Protein AF-0000000071013042 (afdb_homodimer)

Secondary structure (DSSP, 8-state):
-HHHHHHHHS-HHHHHHHHHHHHHT--HHHHHHHHHHHHHHHHHHHHT-TT-HHHHHHHHHHHHHHHHHHHHHHSS--HHHHHHHHHHHHHHHHHHHHHHHTT--/-HHHHHHHHS-HHHHHHHHHHHHHT--HHHHHHHHHHHHHHHHHHHHT-TT-HHHHHHHHHHHHHHHHHHHHHHSS--HHHHHHHHHHHHHHHHHHHHHHHTT--

Sequence (210 aa):
MPERQTEEQTTLHNRVKLWLAHTLKLDHAALHAHLGMAIWLACVIVAGDAGALWPLLIVIAAECINEILDRLRNGSWMIADTLQDIAGTLIWPCVLFGMARGGLLMPERQTEEQTTLHNRVKLWLAHTLKLDHAALHAHLGMAIWLACVIVAGDAGALWPLLIVIAAECINEILDRLRNGSWMIADTLQDIAGTLIWPCVLFGMARGGLL

Radius of gyration: 19.23 Å; Cα contacts (8 Å, |Δi|>4): 197; chains: 2; bounding box: 45×56×43 Å

pLDDT: mean 93.47, std 10.24, range [55.91, 98.94]

Structure (mmCIF, N/CA/C/O backbone):
data_AF-0000000071013042-model_v1
#
loop_
_entity.id
_entity.type
_entity.pdbx_description
1 polymer 'Diacylglycerol kinase'
#
loop_
_atom_site.group_PDB
_atom_site.id
_atom_site.type_symbol
_atom_site.label_atom_id
_atom_site.label_alt_id
_atom_site.label_comp_id
_atom_site.label_asym_id
_atom_site.label_entity_id
_atom_site.label_seq_id
_atom_site.pdbx_PDB_ins_code
_atom_site.Cartn_x
_atom_site.Cartn_y
_atom_site.Cartn_z
_atom_site.occupancy
_atom_site.B_iso_or_equiv
_atom_site.auth_seq_id
_atom_site.auth_comp_id
_atom_site.auth_asym_id
_atom_site.auth_atom_id
_atom_site.pdbx_PDB_model_num
ATOM 1 N N . MET A 1 1 ? 19.797 33.688 -0.943 1 56.09 1 MET A N 1
ATOM 2 C CA . MET A 1 1 ? 21 32.938 -0.636 1 56.09 1 MET A CA 1
ATOM 3 C C . MET A 1 1 ? 20.688 31.781 0.326 1 56.09 1 MET A C 1
ATOM 5 O O . MET A 1 1 ? 21.219 30.688 0.184 1 56.09 1 MET A O 1
ATOM 9 N N . PRO A 1 2 ? 19.906 31.938 1.394 1 65.25 2 PRO A N 1
ATOM 10 C CA . PRO A 1 2 ? 19.547 30.875 2.354 1 65.25 2 PRO A CA 1
ATOM 11 C C . PRO A 1 2 ? 18.812 29.719 1.708 1 65.25 2 PRO A C 1
ATOM 13 O O . PRO A 1 2 ? 18.969 28.562 2.121 1 65.25 2 PRO A O 1
ATOM 16 N N . GLU A 1 3 ? 17.906 30.031 0.747 1 60.31 3 GLU A N 1
ATOM 17 C CA . GLU A 1 3 ? 17.156 28.953 0.11 1 60.31 3 GLU A CA 1
ATOM 18 C C . GLU A 1 3 ? 18.078 28 -0.634 1 60.31 3 GLU A C 1
ATOM 20 O O . GLU A 1 3 ? 17.859 26.781 -0.63 1 60.31 3 GLU A O 1
ATOM 25 N N . ARG A 1 4 ? 19.016 28.641 -1.384 1 60.31 4 ARG A N 1
ATOM 26 C CA . ARG A 1 4 ? 19.984 27.844 -2.123 1 60.31 4 ARG A CA 1
ATOM 27 C C . ARG A 1 4 ? 20.812 27 -1.178 1 60.31 4 ARG A C 1
ATOM 29 O O . ARG A 1 4 ? 21.188 25.859 -1.516 1 60.31 4 ARG A O 1
ATOM 36 N N . GLN A 1 5 ? 21.062 27.531 0.006 1 59.34 5 GLN A N 1
ATOM 37 C CA . GLN A 1 5 ? 21.859 26.812 0.991 1 59.34 5 GLN A CA 1
ATOM 38 C C . GLN A 1 5 ? 21.109 25.609 1.536 1 59.34 5 GLN A C 1
ATOM 40 O O . GLN A 1 5 ? 21.703 24.531 1.724 1 59.34 5 GLN A O 1
ATOM 45 N N . THR A 1 6 ? 19.797 25.703 1.92 1 62.59 6 THR A N 1
ATOM 46 C CA . THR A 1 6 ? 18.984 24.609 2.41 1 62.59 6 THR A CA 1
ATOM 47 C C . THR A 1 6 ? 18.797 23.547 1.33 1 62.59 6 THR A C 1
ATOM 49 O O . THR A 1 6 ? 18.859 22.344 1.615 1 62.59 6 THR A O 1
ATOM 52 N N . GLU A 1 7 ? 18.531 24.031 0.115 1 60.72 7 GLU A N 1
ATOM 53 C CA . GLU A 1 7 ? 18.484 23.078 -0.997 1 60.72 7 GLU A CA 1
ATOM 54 C C . GLU A 1 7 ? 19.812 22.359 -1.178 1 60.72 7 GLU A C 1
ATOM 56 O O . GLU A 1 7 ? 19.844 21.172 -1.461 1 60.72 7 GLU A O 1
ATOM 61 N N . GLU A 1 8 ? 20.828 23.156 -1.014 1 61.25 8 GLU A N 1
ATOM 62 C CA . GLU A 1 8 ? 22.156 22.594 -1.187 1 61.25 8 GLU A CA 1
ATOM 63 C C . GLU A 1 8 ? 22.484 21.594 -0.08 1 61.25 8 GLU A C 1
ATOM 65 O O . GLU A 1 8 ? 23.172 20.594 -0.316 1 61.25 8 GLU A O 1
ATOM 70 N N . GLN A 1 9 ? 21.891 21.844 1.256 1 71.31 9 GLN A N 1
ATOM 71 C CA . GLN A 1 9 ? 22.25 20.969 2.375 1 71.31 9 GLN A CA 1
ATOM 72 C C . GLN A 1 9 ? 21.391 19.703 2.377 1 71.31 9 GLN A C 1
ATOM 74 O O . GLN A 1 9 ? 21.703 18.734 3.066 1 71.31 9 GLN A O 1
ATOM 79 N N . THR A 1 10 ? 20.359 19.703 1.56 1 85.94 10 THR A N 1
ATOM 80 C CA . THR A 1 10 ? 19.547 18.5 1.48 1 85.94 10 THR A CA 1
ATOM 81 C C . THR A 1 10 ? 20.219 17.438 0.612 1 85.94 10 THR A C 1
ATOM 83 O O . THR A 1 10 ? 20.656 17.734 -0.503 1 85.94 10 THR A O 1
ATOM 86 N N . THR A 1 11 ? 20.438 16.281 1.157 1 91.56 11 THR A N 1
ATOM 87 C CA . THR A 1 11 ? 21.016 15.156 0.425 1 91.56 11 THR A CA 1
ATOM 88 C C . THR A 1 11 ? 20.125 14.773 -0.757 1 91.56 11 THR A C 1
ATOM 90 O O . THR A 1 11 ? 18.938 15.117 -0.792 1 91.56 11 THR A O 1
ATOM 93 N N . LEU A 1 12 ? 20.719 14.258 -1.721 1 93.81 12 LEU A N 1
ATOM 94 C CA . LEU A 1 12 ? 19.969 13.758 -2.865 1 93.81 12 LEU A CA 1
ATOM 95 C C . LEU A 1 12 ? 18.812 12.859 -2.408 1 93.81 12 LEU A C 1
ATOM 97 O O . LEU A 1 12 ? 17.688 12.984 -2.896 1 93.81 12 LEU A O 1
ATOM 101 N N . HIS A 1 13 ? 19.109 11.914 -1.522 1 93.5 13 HIS A N 1
ATOM 102 C CA . HIS A 1 13 ? 18.094 11.031 -0.972 1 93.5 13 HIS A CA 1
ATOM 103 C C . HIS A 1 13 ? 16.906 11.82 -0.442 1 93.5 13 HIS A C 1
ATOM 105 O O . HIS A 1 13 ? 15.758 11.492 -0.741 1 93.5 13 HIS A O 1
ATOM 111 N N . ASN A 1 14 ? 17.141 12.797 0.273 1 93.88 14 ASN A N 1
ATOM 112 C CA . ASN A 1 14 ? 16.062 13.617 0.836 1 93.88 14 ASN A CA 1
ATOM 113 C C . ASN A 1 14 ? 15.32 14.383 -0.25 1 93.88 14 ASN A C 1
ATOM 115 O O . ASN A 1 14 ? 14.094 14.531 -0.183 1 93.88 14 ASN A O 1
ATOM 119 N N . ARG A 1 15 ? 16.062 14.883 -1.191 1 95.25 15 ARG A N 1
ATOM 120 C CA . ARG A 1 15 ? 15.438 15.617 -2.287 1 95.25 15 ARG A CA 1
ATOM 121 C C . ARG A 1 15 ? 14.492 14.711 -3.074 1 95.25 15 ARG A C 1
ATOM 123 O O . ARG A 1 15 ? 13.406 15.141 -3.479 1 95.25 15 ARG A O 1
ATOM 130 N N . VAL A 1 16 ? 14.969 13.508 -3.279 1 95.31 16 VAL A N 1
ATOM 131 C CA . VAL A 1 16 ? 14.141 12.562 -4.02 1 95.31 16 VAL A CA 1
ATOM 132 C C . VAL A 1 16 ? 12.898 12.203 -3.199 1 95.31 16 VAL A C 1
ATOM 134 O O . VAL A 1 16 ? 11.789 12.188 -3.727 1 95.31 16 VAL A O 1
ATOM 137 N N . LYS A 1 17 ? 13.117 11.93 -1.972 1 95.62 17 LYS A N 1
ATOM 138 C CA . LYS A 1 17 ? 11.992 11.633 -1.097 1 95.62 17 LYS A CA 1
ATOM 139 C C . LYS A 1 17 ? 10.961 12.766 -1.123 1 95.62 17 LYS A C 1
ATOM 141 O O . LYS A 1 17 ? 9.766 12.516 -1.247 1 95.62 17 LYS A O 1
ATOM 146 N N . LEU A 1 18 ? 11.422 13.977 -1.005 1 95.31 18 LEU A N 1
ATOM 147 C CA . LEU A 1 18 ? 10.547 15.141 -0.992 1 95.31 18 LEU A CA 1
ATOM 148 C C . LEU A 1 18 ? 9.867 15.32 -2.348 1 95.31 18 LEU A C 1
ATOM 150 O O . LEU A 1 18 ? 8.688 15.656 -2.414 1 95.31 18 LEU A O 1
ATOM 154 N N . TRP A 1 19 ? 10.633 15.148 -3.332 1 96.94 19 TRP A N 1
ATOM 155 C CA . TRP A 1 19 ? 10.086 15.281 -4.68 1 96.94 19 TRP A CA 1
ATOM 156 C C . TRP A 1 19 ? 8.984 14.25 -4.922 1 96.94 19 TRP A C 1
ATOM 158 O O . TRP A 1 19 ? 7.922 14.586 -5.449 1 96.94 19 TRP A O 1
ATOM 168 N N . LEU A 1 20 ? 9.18 12.961 -4.531 1 96.44 20 LEU A N 1
ATOM 169 C CA . LEU A 1 20 ? 8.188 11.898 -4.672 1 96.44 20 LEU A CA 1
ATOM 170 C C . LEU A 1 20 ? 6.934 12.219 -3.871 1 96.44 20 LEU A C 1
ATOM 172 O O . LEU A 1 20 ? 5.816 12.133 -4.391 1 96.44 20 LEU A O 1
ATOM 176 N N . ALA A 1 21 ? 7.137 12.578 -2.66 1 96.62 21 ALA A N 1
ATOM 177 C CA . ALA A 1 21 ? 6.023 12.906 -1.777 1 96.62 21 ALA A CA 1
ATOM 178 C C . ALA A 1 21 ? 5.188 14.047 -2.354 1 96.62 21 ALA A C 1
ATOM 180 O O . ALA A 1 21 ? 3.955 14.008 -2.307 1 96.62 21 ALA A O 1
ATOM 181 N N . HIS A 1 22 ? 5.848 15.016 -2.875 1 96.38 22 HIS A N 1
ATOM 182 C CA . HIS A 1 22 ? 5.18 16.203 -3.41 1 96.38 22 HIS A CA 1
ATOM 183 C C . HIS A 1 22 ? 4.5 15.891 -4.742 1 96.38 22 HIS A C 1
ATOM 185 O O . HIS A 1 22 ? 3.359 16.297 -4.969 1 96.38 22 HIS A O 1
ATOM 191 N N . THR A 1 23 ? 5.199 15.227 -5.625 1 95.81 23 THR A N 1
ATOM 192 C CA . THR A 1 23 ? 4.695 14.938 -6.961 1 95.81 23 THR A CA 1
ATOM 193 C C . THR A 1 23 ? 3.504 13.984 -6.895 1 95.81 23 THR A C 1
ATOM 195 O O . THR A 1 23 ? 2.52 14.164 -7.613 1 95.81 23 THR A O 1
ATOM 198 N N . LEU A 1 24 ? 3.562 13 -5.996 1 96.19 24 LEU A N 1
ATOM 199 C CA . LEU A 1 24 ? 2.52 11.984 -5.906 1 96.19 24 LEU A CA 1
ATOM 200 C C . LEU A 1 24 ? 1.469 12.383 -4.871 1 96.19 24 LEU A C 1
ATOM 202 O O . LEU A 1 24 ? 0.416 11.742 -4.777 1 96.19 24 LEU A O 1
ATOM 206 N N . LYS A 1 25 ? 1.811 13.398 -4.102 1 96.5 25 LYS A N 1
ATOM 207 C CA . LYS A 1 25 ? 0.943 13.844 -3.016 1 96.5 25 LYS A CA 1
ATOM 208 C C . LYS A 1 25 ? 0.644 12.703 -2.043 1 96.5 25 LYS A C 1
ATOM 210 O O . LYS A 1 25 ? -0.509 12.492 -1.664 1 96.5 25 LYS A O 1
ATOM 215 N N . LEU A 1 26 ? 1.659 11.977 -1.702 1 97.62 26 LEU A N 1
ATOM 216 C CA . LEU A 1 26 ? 1.595 10.852 -0.775 1 97.62 26 LEU A CA 1
ATOM 217 C C . LEU A 1 26 ? 2.5 11.086 0.428 1 97.62 26 LEU A C 1
ATOM 219 O O . LEU A 1 26 ? 3.586 11.656 0.292 1 97.62 26 LEU A O 1
ATOM 223 N N . ASP A 1 27 ? 2.031 10.586 1.543 1 96.81 27 ASP A N 1
ATOM 224 C CA . ASP A 1 27 ? 2.916 10.664 2.703 1 96.81 27 ASP A CA 1
ATOM 225 C C . ASP A 1 27 ? 3.965 9.555 2.664 1 96.81 27 ASP A C 1
ATOM 227 O O . ASP A 1 27 ? 3.928 8.688 1.786 1 96.81 27 ASP A O 1
ATOM 231 N N . HIS A 1 28 ? 4.797 9.562 3.557 1 96.31 28 HIS A N 1
ATOM 232 C CA . HIS A 1 28 ? 5.918 8.633 3.578 1 96.31 28 HIS A CA 1
ATOM 233 C C . HIS A 1 28 ? 5.438 7.188 3.713 1 96.31 28 HIS A C 1
ATOM 235 O O . HIS A 1 28 ? 5.957 6.293 3.045 1 96.31 28 HIS A O 1
ATOM 241 N N . ALA A 1 29 ? 4.453 6.938 4.504 1 97.88 29 ALA A N 1
ATOM 242 C CA . ALA A 1 29 ? 3.963 5.578 4.719 1 97.88 29 ALA A CA 1
ATOM 243 C C . ALA A 1 29 ? 3.393 4.992 3.432 1 97.88 29 ALA A C 1
ATOM 245 O O . ALA A 1 29 ? 3.654 3.832 3.102 1 97.88 29 ALA A O 1
ATOM 246 N N . ALA A 1 30 ? 2.625 5.746 2.75 1 98.5 30 ALA A N 1
ATOM 247 C CA . ALA A 1 30 ? 2.076 5.305 1.469 1 98.5 30 ALA A CA 1
ATOM 248 C C . ALA A 1 30 ? 3.189 5.051 0.455 1 98.5 30 ALA A C 1
ATOM 250 O O . ALA A 1 30 ? 3.137 4.078 -0.3 1 98.5 30 ALA A O 1
ATOM 251 N N . LEU A 1 31 ? 4.148 5.914 0.435 1 98.56 31 LEU A N 1
ATOM 252 C CA . LEU A 1 31 ? 5.27 5.742 -0.484 1 98.56 31 LEU A CA 1
ATOM 253 C C . LEU A 1 31 ? 6.023 4.453 -0.188 1 98.56 31 LEU A C 1
ATOM 255 O O . LEU A 1 31 ? 6.375 3.707 -1.106 1 98.56 31 LEU A O 1
ATOM 259 N N . HIS A 1 32 ? 6.309 4.188 1.023 1 98.75 32 HIS A N 1
ATOM 260 C CA . HIS A 1 32 ? 6.996 2.957 1.391 1 98.75 32 HIS A CA 1
ATOM 261 C C . HIS A 1 32 ? 6.184 1.73 0.983 1 98.75 32 HIS A C 1
ATOM 263 O O . HIS A 1 32 ? 6.742 0.753 0.476 1 98.75 32 HIS A O 1
ATOM 269 N N . ALA A 1 33 ? 4.867 1.744 1.198 1 98.88 33 ALA A N 1
ATOM 270 C CA . ALA A 1 33 ? 4.016 0.628 0.793 1 98.88 33 ALA A CA 1
ATOM 271 C C . ALA A 1 33 ? 4.102 0.39 -0.712 1 98.88 33 ALA A C 1
ATOM 273 O O . ALA A 1 33 ? 4.297 -0.743 -1.158 1 98.88 33 ALA A O 1
ATOM 274 N N . HIS A 1 34 ? 4.016 1.448 -1.463 1 98.81 34 HIS A N 1
ATOM 275 C CA . HIS A 1 34 ? 4.02 1.322 -2.916 1 98.81 34 HIS A CA 1
ATOM 276 C C . HIS A 1 34 ? 5.41 0.966 -3.432 1 98.81 34 HIS A C 1
ATOM 278 O O . HIS A 1 34 ? 5.551 0.134 -4.332 1 98.81 34 HIS A O 1
ATOM 284 N N . LEU A 1 35 ? 6.395 1.605 -2.881 1 98.69 35 LEU A N 1
ATOM 285 C CA . LEU A 1 35 ? 7.746 1.331 -3.35 1 98.69 35 LEU A CA 1
ATOM 286 C C . LEU A 1 35 ? 8.148 -0.107 -3.037 1 98.69 35 LEU A C 1
ATOM 288 O O . LEU A 1 35 ? 8.797 -0.764 -3.854 1 98.69 35 LEU A O 1
ATOM 292 N N . GLY A 1 36 ? 7.777 -0.59 -1.901 1 98.88 36 GLY A N 1
ATOM 293 C CA . GLY A 1 36 ? 8.031 -1.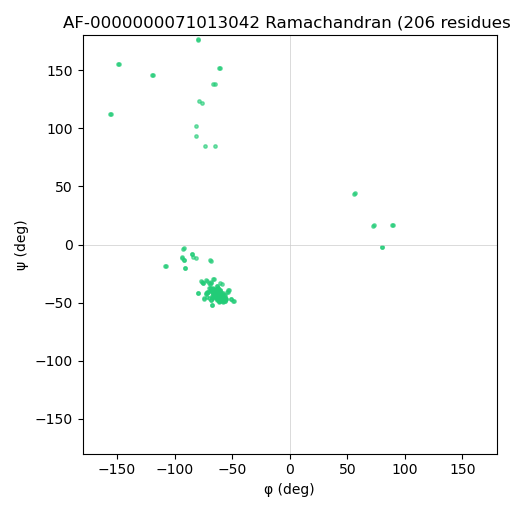988 -1.595 1 98.88 36 GLY A CA 1
ATOM 294 C C . GLY A 1 36 ? 7.41 -2.943 -2.596 1 98.88 36 GLY A C 1
ATOM 295 O O . GLY A 1 36 ? 8.07 -3.861 -3.08 1 98.88 36 GLY A O 1
ATOM 296 N N . MET A 1 37 ? 6.238 -2.688 -2.912 1 98.94 37 MET A N 1
ATOM 297 C CA . MET A 1 37 ? 5.52 -3.527 -3.865 1 98.94 37 MET A CA 1
ATOM 298 C C . MET A 1 37 ? 6.121 -3.402 -5.262 1 98.94 37 MET A C 1
ATOM 300 O O . MET A 1 37 ? 6.305 -4.406 -5.953 1 98.94 37 MET A O 1
ATOM 304 N N . ALA A 1 38 ? 6.395 -2.184 -5.645 1 98.88 38 ALA A N 1
ATOM 305 C CA . ALA A 1 38 ? 6.93 -1.952 -6.984 1 98.88 38 ALA A CA 1
ATOM 306 C C . ALA A 1 38 ? 8.273 -2.658 -7.168 1 98.88 38 ALA A C 1
ATOM 308 O O . ALA A 1 38 ? 8.5 -3.32 -8.18 1 98.88 38 ALA A O 1
ATOM 309 N N . ILE A 1 39 ? 9.117 -2.48 -6.215 1 98.94 39 ILE A N 1
ATOM 310 C CA . ILE A 1 39 ? 10.438 -3.102 -6.297 1 98.94 39 ILE A CA 1
ATOM 311 C C . ILE A 1 39 ? 10.289 -4.621 -6.305 1 98.94 39 ILE A C 1
ATOM 313 O O . ILE A 1 39 ? 10.906 -5.305 -7.125 1 98.94 39 ILE A O 1
ATOM 317 N N . TRP A 1 40 ? 9.492 -5.152 -5.422 1 98.94 40 TRP A N 1
ATOM 318 C CA . TRP A 1 40 ? 9.328 -6.602 -5.34 1 98.94 40 TRP A CA 1
ATOM 319 C C . TRP A 1 40 ? 8.773 -7.16 -6.645 1 98.94 40 TRP A C 1
ATOM 321 O O . TRP A 1 40 ? 9.297 -8.133 -7.188 1 98.94 40 TRP A O 1
ATOM 331 N N . LEU A 1 41 ? 7.754 -6.551 -7.164 1 98.75 41 LEU A N 1
ATOM 332 C CA . LEU A 1 41 ? 7.117 -7.051 -8.375 1 98.75 41 LEU A CA 1
ATOM 333 C C . LEU A 1 41 ? 8.07 -6.977 -9.562 1 98.75 41 LEU A C 1
ATOM 335 O O . LEU A 1 41 ? 8.117 -7.895 -10.383 1 98.75 41 LEU A O 1
ATOM 339 N N . ALA A 1 42 ? 8.805 -5.875 -9.68 1 98.69 42 ALA A N 1
ATOM 340 C CA . ALA A 1 42 ? 9.781 -5.77 -10.758 1 98.69 42 ALA A CA 1
ATOM 341 C C . ALA A 1 42 ? 10.781 -6.922 -10.703 1 98.69 42 ALA A C 1
ATOM 343 O O . ALA A 1 42 ? 11.102 -7.523 -11.727 1 98.69 42 ALA A O 1
ATOM 344 N N . CYS A 1 43 ? 11.234 -7.227 -9.5 1 98.75 43 CYS A N 1
ATOM 345 C CA . CYS A 1 43 ? 12.203 -8.305 -9.32 1 98.75 43 CYS A CA 1
ATOM 346 C C . CYS A 1 43 ? 11.57 -9.664 -9.586 1 98.75 43 CYS A C 1
ATOM 348 O O . CYS A 1 43 ? 12.203 -10.555 -10.141 1 98.75 43 CYS A O 1
ATOM 350 N N . VAL A 1 44 ? 10.305 -9.836 -9.18 1 98.38 44 VAL A N 1
ATOM 351 C CA . VAL A 1 44 ? 9.586 -11.078 -9.414 1 98.38 44 VAL A CA 1
ATOM 352 C C . VAL A 1 44 ? 9.43 -11.32 -10.914 1 98.38 44 VAL A C 1
ATOM 354 O O . VAL A 1 44 ? 9.562 -12.453 -11.383 1 98.38 44 VAL A O 1
ATOM 357 N N . ILE A 1 45 ? 9.164 -10.281 -11.617 1 97.94 45 ILE A N 1
ATOM 358 C CA . ILE A 1 45 ? 9.023 -10.391 -13.062 1 97.94 45 ILE A CA 1
ATOM 359 C C . ILE A 1 45 ? 10.344 -10.844 -13.68 1 97.94 45 ILE A C 1
ATOM 361 O O . ILE A 1 45 ? 10.367 -11.727 -14.539 1 97.94 45 ILE A O 1
ATOM 365 N N . VAL A 1 46 ? 11.461 -10.297 -13.211 1 98.19 46 VAL A N 1
ATOM 366 C CA . VAL A 1 46 ? 12.789 -10.68 -13.68 1 98.19 46 VAL A CA 1
ATOM 367 C C . VAL A 1 46 ? 13.078 -12.133 -13.289 1 98.19 46 VAL A C 1
ATOM 369 O O . VAL A 1 46 ? 13.609 -12.906 -14.094 1 98.19 46 VAL A O 1
ATOM 372 N N . ALA A 1 47 ? 12.672 -12.484 -12.07 1 97.69 47 ALA A N 1
ATOM 373 C CA . ALA A 1 47 ? 12.93 -13.828 -11.555 1 97.69 47 ALA A CA 1
ATOM 374 C C . ALA A 1 47 ? 12.047 -14.867 -12.234 1 97.69 47 ALA A C 1
ATOM 376 O O . ALA A 1 47 ? 12.422 -16.031 -12.344 1 97.69 47 ALA A O 1
ATOM 377 N N . GLY A 1 48 ? 10.883 -14.531 -12.648 1 96.88 48 GLY A N 1
ATOM 378 C CA . GLY A 1 48 ? 9.906 -15.445 -13.211 1 96.88 48 GLY A CA 1
ATOM 379 C C . GLY A 1 48 ? 9.273 -16.359 -12.18 1 96.88 48 GLY A C 1
ATOM 380 O O . GLY A 1 48 ? 8.734 -17.406 -12.523 1 96.88 48 GLY A O 1
ATOM 381 N N . ASP A 1 49 ? 9.477 -15.914 -10.922 1 97 49 ASP A N 1
ATOM 382 C CA . ASP A 1 49 ? 9.039 -16.75 -9.805 1 97 49 ASP A CA 1
ATOM 383 C C . ASP A 1 49 ? 8.773 -15.898 -8.555 1 97 49 ASP A C 1
ATOM 385 O O . ASP A 1 49 ? 9.703 -15.367 -7.953 1 97 49 ASP A O 1
ATOM 389 N N . ALA A 1 50 ? 7.531 -15.812 -8.172 1 97.44 50 ALA A N 1
ATOM 390 C CA . ALA A 1 50 ? 7.16 -15.031 -6.996 1 97.44 50 ALA A CA 1
ATOM 391 C C . ALA A 1 50 ? 7.672 -15.688 -5.719 1 97.44 50 ALA A C 1
ATOM 393 O O . ALA A 1 50 ? 7.707 -15.062 -4.66 1 97.44 50 ALA A O 1
ATOM 394 N N . GLY A 1 51 ? 8.094 -16.953 -5.891 1 97.44 51 GLY A N 1
ATOM 395 C CA . GLY A 1 51 ? 8.625 -17.672 -4.742 1 97.44 51 GLY A CA 1
ATOM 396 C C . GLY A 1 51 ? 10.133 -17.547 -4.609 1 97.44 51 GLY A C 1
ATOM 397 O O . GLY A 1 51 ? 10.719 -18.078 -3.664 1 97.44 51 GLY A O 1
ATOM 398 N N . ALA A 1 52 ? 10.68 -16.906 -5.562 1 98.38 52 ALA A N 1
ATOM 399 C CA . ALA A 1 52 ? 12.117 -16.672 -5.453 1 98.38 52 ALA A CA 1
ATOM 400 C C . ALA A 1 52 ? 12.438 -15.758 -4.273 1 98.38 52 ALA A C 1
ATOM 402 O O . ALA A 1 52 ? 11.758 -14.758 -4.051 1 98.38 52 ALA A O 1
ATOM 403 N N .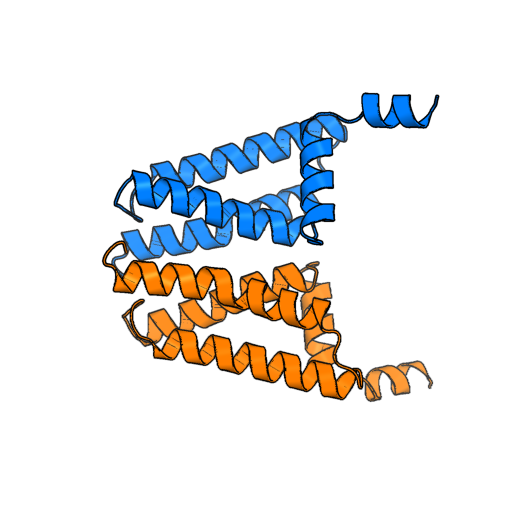 LEU A 1 53 ? 13.445 -16.047 -3.545 1 98.69 53 LEU A N 1
ATOM 404 C CA . LEU A 1 53 ? 13.789 -15.336 -2.318 1 98.69 53 LEU A CA 1
ATOM 405 C C . LEU A 1 53 ? 14.453 -14 -2.635 1 98.69 53 LEU A C 1
ATOM 407 O O . LEU A 1 53 ? 14.266 -13.023 -1.909 1 98.69 53 LEU A O 1
ATOM 411 N N . TRP A 1 54 ? 15.172 -13.961 -3.732 1 98.81 54 TRP A N 1
ATOM 412 C CA . TRP A 1 54 ? 16.062 -12.82 -3.922 1 98.81 54 TRP A CA 1
ATOM 413 C C . TRP A 1 54 ? 15.258 -11.547 -4.172 1 98.81 54 TRP A C 1
ATOM 415 O O . TRP A 1 54 ? 15.688 -10.453 -3.799 1 98.81 54 TRP A O 1
ATOM 425 N N . PRO A 1 55 ? 14.086 -11.531 -4.844 1 98.88 55 PRO A N 1
ATOM 426 C CA . PRO A 1 55 ? 13.281 -10.312 -4.926 1 98.88 55 PRO A CA 1
ATOM 427 C C . PRO A 1 55 ? 12.977 -9.711 -3.557 1 98.88 55 PRO A C 1
ATOM 429 O O . PRO A 1 55 ? 13.047 -8.492 -3.379 1 98.88 55 PRO A O 1
ATOM 432 N N . LEU A 1 56 ? 12.672 -10.562 -2.619 1 98.94 56 LEU A N 1
ATOM 433 C CA . LEU A 1 56 ? 12.406 -10.094 -1.265 1 98.94 56 LEU A CA 1
ATOM 434 C C . LEU A 1 56 ? 13.664 -9.508 -0.629 1 98.94 56 LEU A C 1
ATOM 436 O O . LEU A 1 56 ? 13.594 -8.5 0.077 1 98.94 56 LEU A O 1
ATOM 440 N N . LEU A 1 57 ? 14.789 -10.102 -0.849 1 98.94 57 LEU A N 1
ATOM 441 C CA . LEU A 1 57 ? 16.062 -9.617 -0.312 1 98.94 57 LEU A CA 1
ATOM 442 C C . LEU A 1 57 ? 16.391 -8.234 -0.871 1 98.94 57 LEU A C 1
ATOM 444 O O . LEU A 1 57 ? 16.938 -7.391 -0.164 1 98.94 57 LEU A O 1
ATOM 448 N N . ILE A 1 58 ? 16.031 -8.039 -2.119 1 98.94 58 ILE A N 1
ATOM 449 C CA . ILE A 1 58 ? 16.281 -6.734 -2.732 1 98.94 58 ILE A CA 1
ATOM 450 C C . ILE A 1 58 ? 15.414 -5.676 -2.051 1 98.94 58 ILE A C 1
ATOM 452 O O . ILE A 1 58 ? 15.883 -4.57 -1.764 1 98.94 58 ILE A O 1
ATOM 456 N N . VAL A 1 59 ? 14.156 -5.938 -1.733 1 98.94 59 VAL A N 1
ATOM 457 C CA . VAL A 1 59 ? 13.289 -4.992 -1.041 1 98.94 59 VAL A CA 1
ATOM 458 C C . VAL A 1 59 ? 13.828 -4.723 0.361 1 98.94 59 VAL A C 1
ATOM 460 O O . VAL A 1 59 ? 13.836 -3.58 0.824 1 98.94 59 VAL A O 1
ATOM 463 N N . ILE A 1 60 ? 14.289 -5.762 1.066 1 98.94 60 ILE A N 1
ATOM 464 C CA . ILE A 1 60 ? 14.852 -5.621 2.404 1 98.94 60 ILE A CA 1
ATOM 465 C C . ILE A 1 60 ? 16.094 -4.727 2.354 1 98.94 60 ILE A C 1
ATOM 467 O O . ILE A 1 60 ? 16.234 -3.803 3.156 1 98.94 60 ILE A O 1
ATOM 471 N N . ALA A 1 61 ? 16.938 -4.969 1.428 1 98.94 61 ALA A N 1
ATOM 472 C CA . ALA A 1 61 ? 18.141 -4.168 1.282 1 98.94 61 ALA A CA 1
ATOM 473 C C . ALA A 1 61 ? 17.812 -2.709 0.988 1 98.94 61 ALA A C 1
ATOM 475 O O . ALA A 1 61 ? 18.375 -1.798 1.586 1 98.94 61 ALA A O 1
ATOM 476 N N . ALA A 1 62 ? 16.875 -2.498 0.012 1 98.81 62 ALA A N 1
ATOM 477 C CA . ALA A 1 62 ? 16.469 -1.142 -0.332 1 98.81 62 ALA A CA 1
ATOM 478 C C . ALA A 1 62 ? 15.922 -0.408 0.892 1 98.81 62 ALA A C 1
ATOM 480 O O . ALA A 1 62 ? 16.25 0.758 1.121 1 98.81 62 ALA A O 1
ATOM 481 N N . GLU A 1 63 ? 15.07 -1.059 1.677 1 98.69 63 GLU A N 1
ATOM 482 C CA . GLU A 1 63 ? 14.5 -0.451 2.875 1 98.69 63 GLU A CA 1
ATOM 483 C C . GLU A 1 63 ? 15.578 -0.172 3.92 1 98.69 63 GLU A C 1
ATOM 485 O O . GLU A 1 63 ? 15.539 0.856 4.598 1 98.69 63 GLU A O 1
ATOM 490 N N . CYS A 1 64 ? 16.531 -1.088 4.125 1 98.25 64 CYS A N 1
ATOM 491 C CA . CYS A 1 64 ? 17.625 -0.875 5.055 1 98.25 64 CYS A CA 1
ATOM 492 C C . CYS A 1 64 ? 18.469 0.327 4.641 1 98.25 64 CYS A C 1
ATOM 494 O O . CYS A 1 64 ? 18.812 1.167 5.473 1 98.25 64 CYS A O 1
ATOM 496 N N . ILE A 1 65 ? 18.812 0.393 3.371 1 98.06 65 ILE A N 1
ATOM 497 C CA . ILE A 1 65 ? 19.578 1.518 2.85 1 98.06 65 ILE A CA 1
ATOM 498 C C . ILE A 1 65 ? 18.828 2.818 3.092 1 98.06 65 ILE A C 1
ATOM 500 O O . ILE A 1 65 ? 19.391 3.805 3.561 1 98.06 65 ILE A O 1
ATOM 504 N N . ASN A 1 66 ? 17.5 2.824 2.787 1 97.5 66 ASN A N 1
ATOM 505 C CA . ASN A 1 66 ? 16.672 4 3.027 1 97.5 66 ASN A CA 1
ATOM 506 C C . ASN A 1 66 ? 16.734 4.434 4.488 1 97.5 66 ASN A C 1
ATOM 508 O O . ASN A 1 66 ? 16.875 5.621 4.781 1 97.5 66 ASN A O 1
ATOM 512 N N . GLU A 1 67 ? 16.594 3.49 5.398 1 97.5 67 GLU A N 1
ATOM 513 C CA . GLU A 1 67 ? 16.609 3.779 6.832 1 97.5 67 GLU A CA 1
ATOM 514 C C . GLU A 1 67 ? 17.969 4.281 7.277 1 97.5 67 GLU A C 1
ATOM 516 O O . GLU A 1 67 ? 18.078 5.133 8.156 1 97.5 67 GLU A O 1
ATOM 521 N N . ILE A 1 68 ? 19.016 3.742 6.75 1 96.81 68 ILE A N 1
ATOM 522 C CA . ILE A 1 68 ? 20.359 4.184 7.062 1 96.81 68 ILE A CA 1
ATOM 523 C C . ILE A 1 68 ? 20.547 5.629 6.605 1 96.81 68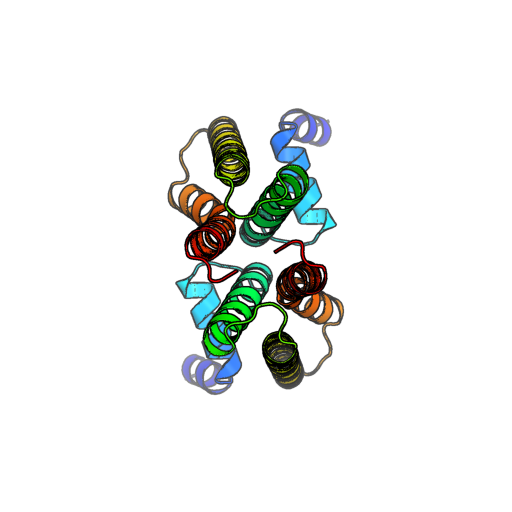 ILE A C 1
ATOM 525 O O . ILE A 1 68 ? 21.062 6.461 7.359 1 96.81 68 ILE A O 1
ATOM 529 N N . LEU A 1 69 ? 20.141 5.906 5.387 1 95.94 69 LEU A N 1
ATOM 530 C CA . LEU A 1 69 ? 20.25 7.266 4.863 1 95.94 69 LEU A CA 1
ATOM 531 C C . LEU A 1 69 ? 19.406 8.227 5.699 1 95.94 69 LEU A C 1
ATOM 533 O O . LEU A 1 69 ? 19.844 9.359 5.965 1 95.94 69 LEU A O 1
ATOM 537 N N . ASP A 1 70 ? 18.219 7.766 6.098 1 94.81 70 ASP A N 1
ATOM 538 C CA . ASP A 1 70 ? 17.391 8.586 6.973 1 94.81 70 ASP A CA 1
ATOM 539 C C . ASP A 1 70 ? 18.094 8.859 8.305 1 94.81 70 ASP A C 1
ATOM 541 O O . ASP A 1 70 ? 18.031 9.969 8.828 1 94.81 70 ASP A O 1
ATOM 545 N N . ARG A 1 71 ? 18.703 7.879 8.891 1 94.31 71 ARG A N 1
ATOM 546 C CA . ARG A 1 71 ? 19.438 8.016 10.141 1 94.31 71 ARG A CA 1
ATOM 547 C C . ARG A 1 71 ? 20.578 9.008 10 1 94.31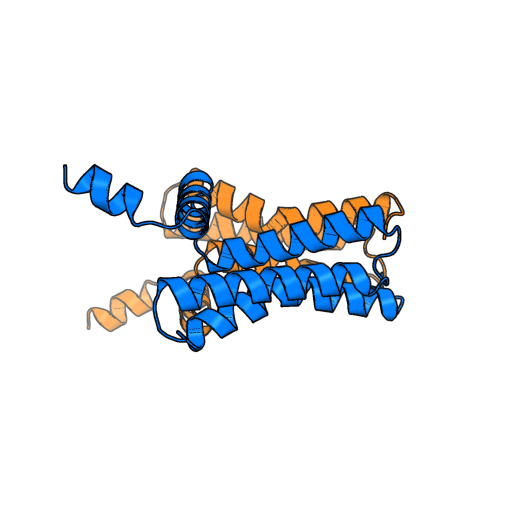 71 ARG A C 1
ATOM 549 O O . ARG A 1 71 ? 20.797 9.844 10.875 1 94.31 71 ARG A O 1
ATOM 556 N N . LEU A 1 72 ? 21.297 8.961 8.93 1 93.62 72 LEU A N 1
ATOM 557 C CA . LEU A 1 72 ? 22.422 9.844 8.688 1 93.62 72 LEU A CA 1
ATOM 558 C C . LEU A 1 72 ? 21.969 11.289 8.508 1 93.62 72 LEU A C 1
ATOM 560 O O . LEU A 1 72 ? 22.609 12.219 8.992 1 93.62 72 LEU A O 1
ATOM 564 N N . ARG A 1 73 ? 20.891 11.383 7.879 1 90.81 73 ARG A N 1
ATOM 565 C CA . ARG A 1 73 ? 20.344 12.711 7.613 1 90.81 73 ARG A CA 1
ATOM 566 C C . ARG A 1 73 ? 19.797 13.344 8.891 1 90.81 73 ARG A C 1
ATOM 568 O O . ARG A 1 73 ? 20.016 14.531 9.141 1 90.81 73 ARG A O 1
ATOM 575 N N . ASN A 1 74 ? 19.109 12.539 9.695 1 90.81 74 ASN A N 1
ATOM 576 C CA . ASN A 1 74 ? 18.406 13.078 10.852 1 90.81 74 ASN A CA 1
ATOM 577 C C . ASN A 1 74 ? 19.281 13.078 12.102 1 90.81 74 ASN A C 1
ATOM 579 O O . ASN A 1 74 ? 18.984 13.773 13.07 1 90.81 74 ASN A O 1
ATOM 583 N N . GLY A 1 75 ? 20.297 12.266 12.07 1 90.38 75 GLY A N 1
ATOM 584 C CA . GLY A 1 75 ? 21.172 12.195 13.227 1 90.38 75 GLY A CA 1
ATOM 585 C C . GLY A 1 75 ? 20.625 11.336 14.352 1 90.38 75 GLY A C 1
ATOM 586 O O . GLY A 1 75 ? 21.188 11.297 15.445 1 90.38 75 GLY A O 1
ATOM 587 N N . SER A 1 76 ? 19.484 10.766 14.281 1 89.12 76 SER A N 1
ATOM 588 C CA . SER A 1 76 ? 18.859 9.914 15.297 1 89.12 76 SER A CA 1
ATOM 589 C C . SER A 1 76 ? 17.969 8.859 14.648 1 89.12 76 SER A C 1
ATOM 591 O O . SER A 1 76 ? 17.609 8.969 13.477 1 89.12 76 SER A O 1
ATOM 593 N N . TRP A 1 77 ? 17.875 7.727 15.586 1 81.69 77 TRP A N 1
ATOM 594 C CA . TRP A 1 77 ? 16.953 6.688 15.156 1 81.69 77 TRP A CA 1
ATOM 595 C C . TRP A 1 77 ? 15.516 7.062 15.508 1 81.69 77 TRP A C 1
ATOM 597 O O . TRP A 1 77 ? 15.211 7.363 16.672 1 81.69 77 TRP A O 1
ATOM 607 N N . MET A 1 78 ? 14.75 7.645 14.727 1 86.75 78 MET A N 1
ATOM 608 C CA . MET A 1 78 ? 13.312 7.75 14.938 1 86.75 78 MET A CA 1
ATOM 609 C C . MET A 1 78 ? 12.648 6.375 14.891 1 86.75 78 MET A C 1
ATOM 611 O O . MET A 1 78 ? 12.008 6.023 13.898 1 86.75 78 MET A O 1
ATOM 615 N N . ILE A 1 79 ? 12.648 5.699 15.984 1 94.19 79 ILE A N 1
ATOM 616 C CA . ILE A 1 79 ? 12.359 4.27 16.016 1 94.19 79 ILE A CA 1
ATOM 617 C C . ILE A 1 79 ? 10.969 4.008 15.453 1 94.19 79 ILE A C 1
ATOM 619 O O . ILE A 1 79 ? 10.773 3.1 14.641 1 94.19 79 ILE A O 1
ATOM 623 N N . ALA A 1 80 ? 10.008 4.75 15.906 1 93 80 ALA A N 1
ATOM 624 C CA . ALA A 1 80 ? 8.641 4.551 15.43 1 93 80 ALA A CA 1
ATOM 625 C C . ALA A 1 80 ? 8.547 4.727 13.922 1 93 80 ALA A C 1
ATOM 627 O O . ALA A 1 80 ? 7.875 3.953 13.234 1 93 80 ALA A O 1
ATOM 628 N N . ASP A 1 81 ? 9.164 5.758 13.414 1 94.06 81 ASP A N 1
ATOM 629 C CA . ASP A 1 81 ? 9.188 6.012 11.977 1 94.06 81 ASP A CA 1
ATOM 630 C C . ASP A 1 81 ? 9.891 4.879 11.227 1 94.06 81 ASP A C 1
ATOM 632 O O . ASP A 1 81 ? 9.406 4.41 10.195 1 94.06 81 ASP A O 1
ATOM 636 N N . THR A 1 82 ? 11.031 4.434 11.727 1 96.88 82 THR A N 1
ATOM 637 C CA . THR A 1 82 ? 11.797 3.344 11.141 1 96.88 82 THR A CA 1
ATOM 638 C C . THR A 1 82 ? 10.961 2.068 11.07 1 96.88 82 THR A C 1
ATOM 640 O O . THR A 1 82 ? 10.922 1.399 10.039 1 96.88 82 THR A O 1
ATOM 643 N N . LEU A 1 83 ? 10.258 1.796 12.125 1 97.44 83 LEU A N 1
ATOM 644 C CA . LEU A 1 83 ? 9.445 0.586 12.172 1 97.44 83 LEU A CA 1
ATOM 645 C C . LEU A 1 83 ? 8.273 0.681 11.203 1 97.44 83 LEU A C 1
ATOM 647 O O . LEU A 1 83 ? 7.918 -0.309 10.555 1 97.44 83 LEU A O 1
ATOM 651 N N . GLN A 1 84 ? 7.703 1.803 11.117 1 97.5 84 GLN A N 1
ATOM 652 C CA . GLN A 1 84 ? 6.602 1.999 10.18 1 97.5 84 GLN A CA 1
ATOM 653 C C . GLN A 1 84 ? 7.07 1.848 8.734 1 97.5 84 GLN A C 1
ATOM 655 O O . GLN A 1 84 ? 6.387 1.231 7.918 1 97.5 84 GLN A O 1
ATOM 660 N N . ASP A 1 85 ? 8.266 2.398 8.406 1 98.19 85 ASP A N 1
ATOM 661 C CA . ASP A 1 85 ? 8.836 2.279 7.07 1 98.19 85 ASP A CA 1
ATOM 662 C C . ASP A 1 85 ? 9.125 0.819 6.723 1 98.19 85 ASP A C 1
ATOM 664 O O . ASP A 1 85 ? 8.805 0.365 5.621 1 98.19 85 ASP A O 1
ATOM 668 N N . ILE A 1 86 ? 9.648 0.119 7.684 1 98.62 86 ILE A N 1
ATOM 669 C CA . ILE A 1 86 ? 10 -1.281 7.477 1 98.62 86 ILE A CA 1
ATOM 670 C C . ILE A 1 86 ? 8.734 -2.111 7.289 1 98.62 86 ILE A C 1
ATOM 672 O O . ILE A 1 86 ? 8.602 -2.832 6.297 1 98.62 86 ILE A O 1
ATOM 676 N N . ALA A 1 87 ? 7.801 -1.991 8.18 1 98.5 87 ALA A N 1
ATOM 677 C CA . ALA A 1 87 ? 6.559 -2.75 8.109 1 98.5 87 ALA A CA 1
ATOM 678 C C . ALA A 1 87 ? 5.793 -2.43 6.824 1 98.5 87 ALA A C 1
ATOM 680 O O . ALA A 1 87 ? 5.367 -3.336 6.105 1 98.5 87 ALA A O 1
ATOM 681 N N . GLY A 1 88 ? 5.688 -1.153 6.516 1 98.69 88 GLY A N 1
ATOM 682 C CA . GLY A 1 88 ? 4.973 -0.721 5.328 1 98.69 88 GLY A CA 1
ATOM 683 C C . GLY A 1 88 ? 5.586 -1.236 4.039 1 98.69 88 GLY A C 1
ATOM 684 O O . GLY A 1 88 ? 4.867 -1.634 3.119 1 98.69 88 GLY A O 1
ATOM 685 N N . THR A 1 89 ? 6.852 -1.27 3.998 1 98.88 89 THR A N 1
ATOM 686 C CA . THR A 1 89 ? 7.594 -1.652 2.801 1 98.88 89 THR A CA 1
ATOM 687 C C . THR A 1 89 ? 7.539 -3.162 2.59 1 98.88 89 THR A C 1
ATOM 689 O O . THR A 1 89 ? 7.449 -3.633 1.453 1 98.88 89 THR A O 1
ATOM 692 N N . LEU A 1 90 ? 7.508 -3.898 3.691 1 98.94 90 LEU A N 1
ATOM 693 C CA . LEU A 1 90 ? 7.824 -5.312 3.545 1 98.94 90 LEU A CA 1
ATOM 694 C C . LEU A 1 90 ? 6.57 -6.168 3.699 1 98.94 90 LEU A C 1
ATOM 696 O O . LEU A 1 90 ? 6.555 -7.332 3.293 1 98.94 90 LEU A O 1
ATOM 700 N N . ILE A 1 91 ? 5.504 -5.641 4.281 1 98.88 91 ILE A N 1
ATOM 701 C CA . ILE A 1 91 ? 4.383 -6.488 4.684 1 98.88 91 ILE A CA 1
ATOM 702 C C . ILE A 1 91 ? 3.836 -7.227 3.463 1 98.88 91 ILE A C 1
ATOM 704 O O . ILE A 1 91 ? 3.725 -8.453 3.473 1 98.88 91 ILE A O 1
ATOM 708 N N . TRP A 1 92 ? 3.594 -6.59 2.436 1 98.88 92 TRP A N 1
ATOM 709 C CA . TRP A 1 92 ? 2.91 -7.238 1.321 1 98.88 92 TRP A CA 1
ATOM 710 C C . TRP A 1 92 ? 3.883 -8.086 0.506 1 98.88 92 TRP A C 1
ATOM 712 O O . TRP A 1 92 ? 3.564 -9.219 0.129 1 98.88 92 TRP A O 1
ATOM 722 N N . PRO A 1 93 ? 5.105 -7.625 0.223 1 98.94 93 PRO A N 1
ATOM 723 C CA . PRO A 1 93 ? 6.086 -8.523 -0.392 1 98.94 93 PRO A CA 1
ATOM 724 C C . PRO A 1 93 ? 6.27 -9.82 0.388 1 98.94 93 PRO A C 1
ATOM 726 O O . PRO A 1 93 ? 6.367 -10.898 -0.21 1 98.94 93 PRO A O 1
ATOM 729 N N . CYS A 1 94 ? 6.273 -9.734 1.685 1 98.94 94 CYS A N 1
ATOM 730 C CA . CYS A 1 94 ? 6.441 -10.922 2.504 1 98.94 94 CYS A CA 1
ATOM 731 C C . CYS A 1 94 ? 5.23 -11.844 2.393 1 98.94 94 CYS A C 1
ATOM 733 O O . CYS A 1 94 ? 5.375 -13.055 2.225 1 98.94 94 CYS A O 1
ATOM 735 N N . VAL A 1 95 ? 4.094 -11.297 2.508 1 98.81 95 VAL A N 1
ATOM 736 C CA . VAL A 1 95 ? 2.865 -12.078 2.449 1 98.81 95 VAL A CA 1
ATOM 737 C C . VAL A 1 95 ? 2.764 -12.781 1.094 1 98.81 95 VAL A C 1
ATOM 739 O O . VAL A 1 95 ? 2.492 -13.977 1.025 1 98.81 95 VAL A O 1
ATOM 742 N N . LEU A 1 96 ? 3.055 -12.062 0.061 1 98.56 96 LEU A N 1
ATOM 743 C CA . LEU A 1 96 ? 2.922 -12.617 -1.28 1 98.56 96 LEU A CA 1
ATOM 744 C C . LEU A 1 96 ? 4.004 -13.664 -1.546 1 98.56 96 LEU A C 1
ATOM 746 O O . LEU A 1 96 ? 3.73 -14.703 -2.148 1 98.56 96 LEU A O 1
ATOM 750 N N . PHE A 1 97 ? 5.156 -13.375 -1.119 1 98.75 97 PHE A N 1
ATOM 751 C CA . PHE A 1 97 ? 6.223 -14.367 -1.192 1 98.75 97 PHE A CA 1
ATOM 752 C C . PHE A 1 97 ? 5.82 -15.648 -0.471 1 98.75 97 PHE A C 1
ATOM 754 O O . PHE A 1 97 ? 5.961 -16.734 -1.015 1 98.75 97 PHE A O 1
ATOM 761 N N . GLY A 1 98 ? 5.336 -15.461 0.714 1 98.38 98 GLY A N 1
ATOM 762 C CA . GLY A 1 98 ? 4.902 -16.625 1.479 1 98.38 98 GLY A CA 1
ATOM 763 C C . GLY A 1 98 ? 3.795 -17.406 0.799 1 98.38 98 GLY A C 1
ATOM 764 O O . GLY A 1 98 ? 3.811 -18.641 0.799 1 98.38 98 GLY A O 1
ATOM 765 N N . MET A 1 99 ? 2.857 -16.672 0.316 1 97.38 99 MET A N 1
ATOM 766 C CA . MET A 1 99 ? 1.753 -17.328 -0.38 1 97.38 99 MET A CA 1
ATOM 767 C C . MET A 1 99 ? 2.252 -18.078 -1.616 1 97.38 99 MET A C 1
ATOM 769 O O . MET A 1 99 ? 1.782 -19.172 -1.918 1 97.38 99 MET A O 1
ATOM 773 N N . ALA A 1 100 ? 3.186 -17.484 -2.254 1 96.5 100 ALA A N 1
ATOM 774 C CA . ALA A 1 100 ? 3.77 -18.156 -3.414 1 96.5 100 ALA A CA 1
ATOM 775 C C . ALA A 1 100 ? 4.504 -19.422 -3.004 1 96.5 100 ALA A C 1
ATOM 777 O O . ALA A 1 100 ? 4.312 -20.484 -3.607 1 96.5 100 ALA A O 1
ATOM 778 N N . ARG A 1 101 ? 5.246 -19.297 -1.967 1 96.38 101 ARG A N 1
ATOM 779 C CA . ARG A 1 101 ? 6.004 -20.453 -1.474 1 96.38 101 ARG A CA 1
ATOM 780 C C . ARG A 1 101 ? 5.07 -21.531 -0.949 1 96.38 101 ARG A C 1
ATOM 782 O O . ARG A 1 101 ? 5.395 -22.719 -1.018 1 96.38 101 ARG A O 1
ATOM 789 N N . GLY A 1 102 ? 3.969 -21.094 -0.481 1 94.75 102 GLY A N 1
ATOM 790 C CA . GLY A 1 102 ? 2.994 -22.031 0.051 1 94.75 102 GLY A CA 1
ATOM 791 C C . GLY A 1 102 ? 2.086 -22.625 -1.015 1 94.75 102 GLY A C 1
ATOM 792 O O . GLY A 1 102 ? 1.245 -23.469 -0.722 1 94.75 102 GLY A O 1
ATOM 793 N N . GLY A 1 103 ? 2.137 -22.156 -2.197 1 91.44 103 GLY A N 1
ATOM 794 C CA . GLY A 1 103 ? 1.35 -22.703 -3.291 1 91.44 103 GLY A CA 1
ATOM 795 C C . GLY A 1 103 ? -0.02 -22.062 -3.42 1 91.44 103 GLY A C 1
ATOM 796 O O . GLY A 1 103 ? -0.917 -22.625 -4.051 1 91.44 103 GLY A O 1
ATOM 797 N N . LEU A 1 104 ? -0.2 -20.922 -2.799 1 90.06 104 LEU A N 1
ATOM 798 C CA . LEU A 1 104 ? -1.498 -20.25 -2.828 1 90.06 104 LEU A CA 1
ATOM 799 C C . LEU A 1 104 ? -1.578 -19.266 -3.988 1 90.06 104 LEU A C 1
ATOM 801 O O . LEU A 1 104 ? -2.666 -18.812 -4.344 1 90.06 104 LEU A O 1
ATOM 805 N N . LEU A 1 105 ? -0.421 -19.031 -4.516 1 87.44 105 LEU A N 1
ATOM 806 C CA . LEU A 1 105 ? -0.318 -18.172 -5.676 1 87.44 105 LEU A CA 1
ATOM 807 C C . LEU A 1 105 ? 0.333 -18.891 -6.848 1 87.44 105 LEU A C 1
ATOM 809 O O . LEU A 1 105 ? 1.1 -19.844 -6.648 1 87.44 105 LEU A O 1
ATOM 813 N N . MET B 1 1 ? -20.656 19.812 26.375 1 55.91 1 MET B N 1
ATOM 814 C CA . MET B 1 1 ? -21.812 19.531 25.531 1 55.91 1 MET B CA 1
ATOM 815 C C . MET B 1 1 ? -21.422 19.547 24.047 1 55.91 1 MET B C 1
ATOM 817 O O . MET B 1 1 ? -21.906 18.719 23.266 1 55.91 1 MET B O 1
ATOM 821 N N . PRO B 1 2 ? -20.656 20.469 23.531 1 65.38 2 PRO B N 1
ATOM 822 C CA . PRO B 1 2 ? -20.25 20.547 22.125 1 65.38 2 PRO B CA 1
ATOM 823 C C . PRO B 1 2 ? -19.438 19.328 21.688 1 65.38 2 PRO B C 1
ATOM 825 O O . PRO B 1 2 ? -19.562 18.891 20.531 1 65.38 2 PRO B O 1
ATOM 828 N N . GLU B 1 3 ? -18.562 18.859 22.562 1 60.38 3 GLU B N 1
ATOM 829 C CA . GLU B 1 3 ? -17.75 17.703 22.172 1 60.38 3 GLU B CA 1
ATOM 830 C C . GLU B 1 3 ? -18.625 16.484 21.891 1 60.38 3 GLU B C 1
ATOM 832 O O . GLU B 1 3 ? -18.344 15.711 20.969 1 60.38 3 GLU B O 1
ATOM 837 N N . ARG B 1 4 ? -19.578 16.266 22.828 1 60.25 4 ARG B N 1
ATOM 838 C CA . ARG B 1 4 ? -20.516 15.156 22.656 1 60.25 4 ARG B CA 1
ATOM 839 C C . ARG B 1 4 ? -21.297 15.297 21.359 1 60.25 4 ARG B C 1
ATOM 841 O O . ARG B 1 4 ? -21.609 14.297 20.703 1 60.25 4 ARG B O 1
ATOM 848 N N . GLN B 1 5 ? -21.578 16.531 20.984 1 59.31 5 GLN B N 1
ATOM 849 C CA . GLN B 1 5 ? -22.359 16.797 19.781 1 59.31 5 GLN B CA 1
ATOM 850 C C . GLN B 1 5 ? -21.531 16.484 18.531 1 59.31 5 GLN B C 1
ATOM 852 O O . GLN B 1 5 ? -22.062 15.922 17.562 1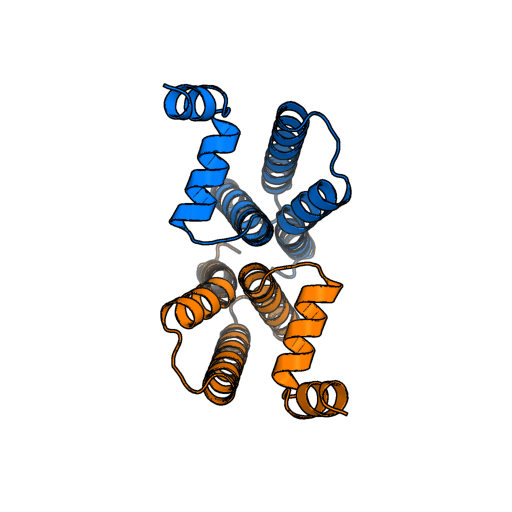 59.31 5 GLN B O 1
ATOM 857 N N . THR B 1 6 ? -20.234 16.891 18.422 1 62.59 6 THR B N 1
ATOM 858 C CA . THR B 1 6 ? -19.359 16.594 17.297 1 62.59 6 THR B CA 1
ATOM 859 C C . THR B 1 6 ? -19.125 15.102 17.172 1 62.59 6 THR B C 1
ATOM 861 O O . THR B 1 6 ? -19.109 14.555 16.062 1 62.59 6 THR B O 1
ATOM 864 N N . GLU B 1 7 ? -18.875 14.477 18.328 1 60.91 7 GLU B N 1
ATOM 865 C CA . GLU B 1 7 ? -18.75 13.023 18.312 1 60.91 7 GLU B CA 1
ATOM 866 C C . GLU B 1 7 ? -20.047 12.367 17.828 1 60.91 7 GLU B C 1
ATOM 868 O O . GLU B 1 7 ? -20.016 11.375 17.094 1 60.91 7 GLU B O 1
ATOM 873 N N . GLU B 1 8 ? -21.109 12.961 18.281 1 61.03 8 GLU B N 1
ATOM 874 C CA . GLU B 1 8 ? -22.406 12.398 17.906 1 61.03 8 GLU B CA 1
ATOM 875 C C . GLU B 1 8 ? -22.688 12.586 16.422 1 61.03 8 GLU B C 1
ATOM 877 O O . GLU B 1 8 ? -23.297 11.734 15.789 1 61.03 8 GLU B O 1
ATOM 882 N N . GLN B 1 9 ? -22.156 13.82 15.781 1 71.69 9 GLN B N 1
ATOM 883 C CA . GLN B 1 9 ? -22.469 14.102 14.383 1 71.69 9 GLN B CA 1
ATOM 884 C C . GLN B 1 9 ? -21.547 13.336 13.453 1 71.69 9 GLN B C 1
ATOM 886 O O . GLN B 1 9 ? -21.797 13.234 12.25 1 71.69 9 GLN B O 1
ATOM 891 N N . THR B 1 10 ? -20.5 12.766 14.008 1 85.62 10 THR B N 1
ATOM 892 C CA . THR B 1 10 ? -19.609 11.969 13.172 1 85.62 10 THR B CA 1
ATOM 893 C C . THR B 1 10 ? -20.219 10.609 12.867 1 85.62 10 THR B C 1
ATOM 895 O O . THR B 1 10 ? -20.609 9.883 13.781 1 85.62 10 THR B O 1
ATOM 898 N N . THR B 1 11 ? -20.391 10.312 11.609 1 91.5 11 THR B N 1
ATOM 899 C CA . THR B 1 11 ? -20.922 9.023 11.164 1 91.5 11 THR B CA 1
ATOM 900 C C . THR B 1 11 ? -20 7.887 11.609 1 91.5 11 THR B C 1
ATOM 902 O O . THR B 1 11 ? -18.828 8.117 11.922 1 91.5 11 THR B O 1
ATOM 905 N N . LEU B 1 12 ? -20.562 6.789 11.789 1 93.69 12 LEU B N 1
ATOM 906 C CA . LEU B 1 12 ? -19.781 5.605 12.109 1 93.69 12 LEU B CA 1
ATOM 907 C C . LEU B 1 12 ? -18.609 5.453 11.148 1 93.69 12 LEU B C 1
ATOM 909 O O . LEU B 1 12 ? -17.484 5.184 11.57 1 93.69 12 LEU B O 1
ATOM 913 N N . HIS B 1 13 ? -18.875 5.559 9.852 1 93.19 13 HIS B N 1
ATOM 914 C CA . HIS B 1 13 ? -17.828 5.48 8.836 1 93.19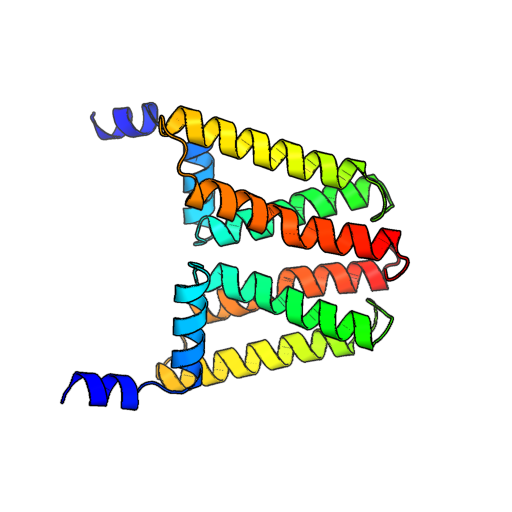 13 HIS B CA 1
ATOM 915 C C . HIS B 1 13 ? -16.688 6.43 9.148 1 93.19 13 HIS B C 1
ATOM 917 O O . HIS B 1 13 ? -15.516 6.039 9.102 1 93.19 13 HIS B O 1
ATOM 923 N N . ASN B 1 14 ? -16.969 7.598 9.469 1 93.75 14 ASN B N 1
ATOM 924 C CA . ASN B 1 14 ? -15.945 8.586 9.789 1 93.75 14 ASN B CA 1
ATOM 925 C C . ASN B 1 14 ? -15.203 8.234 11.07 1 93.75 14 ASN B C 1
ATOM 927 O O . ASN B 1 14 ? -13.992 8.422 11.172 1 93.75 14 ASN B O 1
ATOM 931 N N . ARG B 1 15 ? -15.953 7.766 12.031 1 95.19 15 ARG B N 1
ATOM 932 C CA . ARG B 1 15 ? -15.336 7.379 13.297 1 95.19 15 ARG B CA 1
ATOM 933 C C . ARG B 1 15 ? -14.344 6.238 13.094 1 95.19 15 ARG B C 1
ATOM 935 O O . ARG B 1 15 ? -13.266 6.227 13.695 1 95.19 15 ARG B O 1
ATOM 942 N N . VAL B 1 16 ? -14.781 5.309 12.273 1 95.19 16 VAL B N 1
ATOM 943 C CA . VAL B 1 16 ? -13.906 4.176 12 1 95.19 16 VAL B CA 1
ATOM 944 C C . VAL B 1 16 ? -12.672 4.648 11.234 1 95.19 16 VAL B C 1
ATOM 946 O O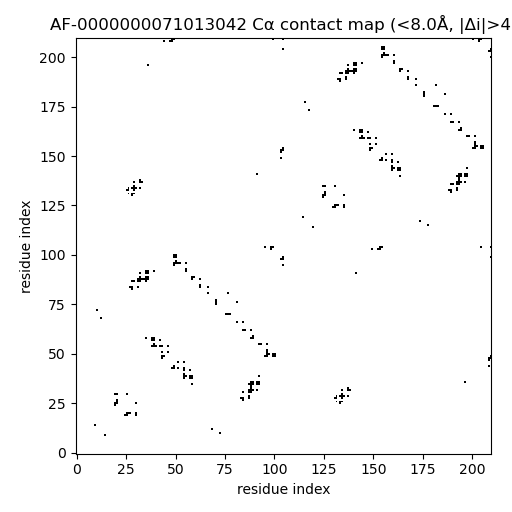 . VAL B 1 16 ? -11.547 4.27 11.57 1 95.19 16 VAL B O 1
ATOM 949 N N . LYS B 1 17 ? -12.898 5.438 10.258 1 95.5 17 LYS B N 1
ATOM 950 C CA . LYS B 1 17 ? -11.773 5.984 9.508 1 95.5 17 LYS B CA 1
ATOM 951 C C . LYS B 1 17 ? -10.789 6.707 10.43 1 95.5 17 LYS B C 1
ATOM 953 O O . LYS B 1 17 ? -9.578 6.5 10.336 1 95.5 17 LYS B O 1
ATOM 958 N N . LEU B 1 18 ? -11.305 7.523 11.289 1 95.06 18 LEU B N 1
ATOM 959 C CA . LEU B 1 18 ? -10.469 8.281 12.211 1 95.06 18 LEU B CA 1
ATOM 960 C C . LEU B 1 18 ? -9.781 7.359 13.211 1 95.06 18 LEU B C 1
ATOM 962 O O . LEU B 1 18 ? -8.602 7.559 13.531 1 95.06 18 LEU B O 1
ATOM 966 N N . TRP B 1 19 ? -10.508 6.441 13.664 1 96.69 19 TRP B N 1
ATOM 967 C CA . TRP B 1 19 ? -9.945 5.48 14.609 1 96.69 19 TRP B CA 1
ATOM 968 C C . TRP B 1 19 ? -8.797 4.699 13.969 1 96.69 19 TRP B C 1
ATOM 970 O O . TRP B 1 19 ? -7.738 4.531 14.578 1 96.69 19 TRP B O 1
ATOM 980 N N . LEU B 1 20 ? -8.945 4.203 12.711 1 96.19 20 LEU B N 1
ATOM 981 C CA . LEU B 1 20 ? -7.914 3.48 11.977 1 96.19 20 LEU B CA 1
ATOM 982 C C . LEU B 1 20 ? -6.688 4.359 11.758 1 96.19 20 LEU B C 1
ATOM 984 O O . LEU B 1 20 ? -5.559 3.934 12.023 1 96.19 20 LEU B O 1
ATOM 988 N N . ALA B 1 21 ? -6.922 5.527 11.281 1 96.31 21 ALA B N 1
ATOM 989 C CA . ALA B 1 21 ? -5.836 6.469 11.016 1 96.31 21 ALA B CA 1
ATOM 990 C C . ALA B 1 21 ? -5.039 6.754 12.281 1 96.31 21 ALA B C 1
ATOM 992 O O . ALA B 1 21 ? -3.807 6.816 12.25 1 96.31 21 ALA B O 1
ATOM 993 N N . HIS B 1 22 ? -5.727 6.918 13.359 1 96.06 22 HIS B N 1
ATOM 994 C CA . HIS B 1 22 ? -5.094 7.254 14.625 1 96.06 22 HIS B CA 1
ATOM 995 C C . HIS B 1 22 ? -4.379 6.047 15.227 1 96.06 22 HIS B C 1
ATOM 997 O O . HIS B 1 22 ? -3.254 6.164 15.711 1 96.06 22 HIS B O 1
ATOM 1003 N N . THR B 1 23 ? -5.043 4.91 15.242 1 95.56 23 THR B N 1
ATOM 1004 C CA . THR B 1 23 ? -4.504 3.699 15.852 1 95.56 23 THR B CA 1
ATOM 1005 C C . THR B 1 23 ? -3.281 3.209 15.078 1 95.56 23 THR B C 1
ATOM 1007 O O . THR B 1 23 ? -2.289 2.793 15.688 1 95.56 23 THR B O 1
ATOM 1010 N N . LEU B 1 24 ? -3.32 3.305 13.766 1 95.94 24 LEU B N 1
ATOM 1011 C CA . LEU B 1 24 ? -2.24 2.787 12.93 1 95.94 24 LEU B CA 1
ATOM 1012 C C . LEU B 1 24 ? -1.224 3.881 12.617 1 95.94 24 LEU B C 1
ATOM 1014 O O . LEU B 1 24 ? -0.146 3.6 12.094 1 95.94 24 LEU B O 1
ATOM 1018 N N . LYS B 1 25 ? -1.61 5.109 12.945 1 96.38 25 LYS B N 1
ATOM 1019 C CA . LYS B 1 25 ? -0.78 6.273 12.641 1 96.38 25 LYS B CA 1
ATOM 1020 C C . LYS B 1 25 ? -0.449 6.34 11.156 1 96.38 25 LYS B C 1
ATOM 1022 O O . LYS B 1 25 ? 0.705 6.559 10.781 1 96.38 25 LYS B O 1
ATOM 1027 N N . LEU B 1 26 ? -1.438 6.094 10.328 1 97.56 26 LEU B N 1
ATOM 1028 C CA . LEU B 1 26 ? -1.34 6.125 8.875 1 97.56 26 LEU B CA 1
ATOM 1029 C C . LEU B 1 26 ? -2.277 7.176 8.289 1 97.56 26 LEU B C 1
ATOM 1031 O O . LEU B 1 26 ? -3.381 7.383 8.797 1 97.56 26 LEU B O 1
ATOM 1035 N N . ASP B 1 27 ? -1.802 7.75 7.215 1 96.75 27 ASP B N 1
ATOM 1036 C CA . ASP B 1 27 ? -2.707 8.664 6.527 1 96.75 27 ASP B CA 1
ATOM 1037 C C . ASP B 1 27 ? -3.711 7.906 5.664 1 96.75 27 ASP B C 1
ATOM 1039 O O . ASP B 1 27 ? -3.629 6.684 5.543 1 96.75 27 ASP B O 1
ATOM 1043 N N . HIS B 1 28 ? -4.566 8.586 5.094 1 96.12 28 HIS B N 1
ATOM 1044 C CA . HIS B 1 28 ? -5.652 7.984 4.328 1 96.12 28 HIS B CA 1
ATOM 1045 C C . HIS B 1 28 ? -5.117 7.211 3.131 1 96.12 28 HIS B C 1
ATOM 1047 O O . HIS B 1 28 ? -5.59 6.109 2.838 1 96.12 28 HIS B O 1
ATOM 1053 N N . ALA B 1 29 ? -4.141 7.715 2.469 1 97.88 29 ALA B N 1
ATOM 1054 C CA . ALA B 1 29 ? -3.602 7.059 1.28 1 97.88 29 ALA B CA 1
ATOM 1055 C C . ALA B 1 29 ? -2.979 5.711 1.633 1 97.88 29 ALA B C 1
ATOM 1057 O O . ALA B 1 29 ? -3.182 4.723 0.926 1 97.88 29 ALA B O 1
ATOM 1058 N N . ALA B 1 30 ? -2.238 5.68 2.666 1 98.5 30 ALA B N 1
ATOM 1059 C CA . ALA B 1 30 ? -1.649 4.426 3.129 1 98.5 30 ALA B CA 1
ATOM 1060 C C . ALA B 1 30 ? -2.73 3.43 3.537 1 98.5 30 ALA B C 1
ATOM 1062 O O . ALA B 1 30 ? -2.627 2.236 3.24 1 98.5 30 ALA B O 1
ATOM 1063 N N . LEU B 1 31 ? -3.719 3.906 4.203 1 98.56 31 LEU B N 1
ATOM 1064 C CA . LEU B 1 31 ? -4.812 3.035 4.621 1 98.56 31 LEU B CA 1
ATOM 1065 C C . LEU B 1 31 ? -5.52 2.434 3.412 1 98.56 31 LEU B C 1
ATOM 1067 O O . LEU B 1 31 ? -5.816 1.236 3.393 1 98.56 31 LEU B O 1
ATOM 1071 N N . HIS B 1 32 ? -5.82 3.207 2.449 1 98.75 32 HIS B N 1
ATOM 1072 C CA . HIS B 1 32 ? -6.465 2.699 1.243 1 98.75 32 HIS B CA 1
ATOM 1073 C C . HIS B 1 32 ? -5.598 1.649 0.555 1 98.75 32 HIS B C 1
ATOM 1075 O O . HIS B 1 32 ? -6.105 0.622 0.098 1 98.75 32 HIS B O 1
ATOM 1081 N N . ALA B 1 33 ? -4.289 1.874 0.459 1 98.88 33 ALA B N 1
ATOM 1082 C CA . ALA B 1 33 ? -3.389 0.895 -0.144 1 98.88 33 ALA B CA 1
ATOM 1083 C C . ALA B 1 33 ? -3.438 -0.432 0.609 1 98.88 33 ALA B C 1
ATOM 1085 O O . ALA B 1 33 ? -3.576 -1.494 -0.002 1 98.88 33 ALA B O 1
ATOM 1086 N N . HIS B 1 34 ? -3.369 -0.352 1.909 1 98.81 34 HIS B N 1
ATOM 1087 C CA . HIS B 1 34 ? -3.344 -1.566 2.717 1 98.81 34 HIS B CA 1
ATOM 1088 C C . HIS B 1 34 ? -4.711 -2.244 2.738 1 98.81 34 HIS B C 1
ATOM 1090 O O . HIS B 1 34 ? -4.801 -3.471 2.654 1 98.81 34 HIS B O 1
ATOM 1096 N N . LEU B 1 35 ? -5.727 -1.452 2.867 1 98.69 35 LEU B N 1
ATOM 1097 C CA . LEU B 1 35 ? -7.062 -2.041 2.92 1 98.69 35 LEU B CA 1
ATOM 1098 C C . LEU B 1 35 ? -7.41 -2.713 1.597 1 98.69 35 LEU B C 1
ATOM 1100 O O . LEU B 1 35 ? -8.023 -3.783 1.582 1 98.69 35 LEU B O 1
ATOM 1104 N N . GLY B 1 36 ? -7.039 -2.115 0.52 1 98.88 36 GLY B N 1
ATOM 1105 C CA . GLY B 1 36 ? -7.254 -2.76 -0.767 1 98.88 36 GLY B CA 1
ATOM 1106 C C . GLY B 1 36 ? -6.574 -4.109 -0.877 1 98.88 36 GLY B C 1
ATOM 1107 O O . GLY B 1 36 ? -7.191 -5.09 -1.303 1 98.88 36 GLY B O 1
ATOM 1108 N N . MET B 1 37 ? -5.402 -4.148 -0.464 1 98.94 37 MET B N 1
ATOM 1109 C CA . MET B 1 37 ? -4.633 -5.391 -0.512 1 98.94 37 MET B CA 1
ATOM 1110 C C . MET B 1 37 ? -5.215 -6.426 0.448 1 98.94 37 MET B C 1
ATOM 1112 O O . MET B 1 37 ? -5.344 -7.598 0.096 1 98.94 37 MET B O 1
ATOM 1116 N N . ALA B 1 38 ? -5.527 -5.98 1.633 1 98.81 38 ALA B N 1
ATOM 1117 C CA . ALA B 1 38 ? -6.047 -6.898 2.643 1 98.81 38 ALA B CA 1
ATOM 1118 C C . ALA B 1 38 ? -7.352 -7.539 2.182 1 98.81 38 ALA B C 1
ATOM 1120 O O . ALA B 1 38 ? -7.527 -8.75 2.291 1 98.81 38 ALA B O 1
ATOM 1121 N N . ILE B 1 39 ? -8.234 -6.711 1.709 1 98.94 39 ILE B N 1
ATOM 1122 C CA . ILE B 1 39 ? -9.523 -7.215 1.254 1 98.94 39 ILE B CA 1
ATOM 1123 C C . ILE B 1 39 ? -9.32 -8.164 0.073 1 98.94 39 ILE B C 1
ATOM 1125 O O . ILE B 1 39 ? -9.891 -9.258 0.04 1 98.94 39 ILE B O 1
ATOM 1129 N N . TRP B 1 40 ? -8.516 -7.777 -0.87 1 98.94 40 TRP B N 1
ATOM 1130 C CA . TRP B 1 40 ? -8.297 -8.609 -2.049 1 98.94 40 TRP B CA 1
ATOM 1131 C C . TRP B 1 40 ? -7.699 -9.953 -1.66 1 98.94 40 TRP B C 1
ATOM 1133 O O . TRP B 1 40 ? -8.18 -11.008 -2.098 1 98.94 40 TRP B O 1
ATOM 1143 N N . LEU B 1 41 ? -6.695 -9.945 -0.837 1 98.75 41 LEU B N 1
ATOM 1144 C CA . LEU B 1 41 ? -6.016 -11.18 -0.46 1 98.75 41 LEU B CA 1
ATOM 1145 C C . LEU B 1 41 ? -6.949 -12.094 0.32 1 98.75 41 LEU B C 1
ATOM 1147 O O . LEU B 1 41 ? -6.941 -13.312 0.117 1 98.75 41 LEU B O 1
ATOM 1151 N N . ALA B 1 42 ? -7.715 -11.531 1.243 1 98.62 42 ALA B N 1
ATOM 1152 C CA . ALA B 1 42 ? -8.68 -12.344 1.979 1 98.62 42 ALA B CA 1
ATOM 1153 C C . ALA B 1 42 ? -9.633 -13.055 1.028 1 98.62 42 ALA B C 1
ATOM 1155 O O . ALA B 1 42 ? -9.914 -14.242 1.191 1 98.62 42 ALA B O 1
ATOM 1156 N N . CYS B 1 43 ? -10.102 -12.328 0.03 1 98.75 43 CYS B N 1
ATOM 1157 C CA . CYS B 1 43 ? -11.031 -12.898 -0.939 1 98.75 43 CYS B CA 1
ATOM 1158 C C . CYS B 1 43 ? -10.336 -13.922 -1.826 1 98.75 43 CYS B C 1
ATOM 1160 O O . CYS B 1 43 ? -10.93 -14.945 -2.186 1 98.75 43 CYS B O 1
ATOM 1162 N N . VAL B 1 44 ? -9.078 -13.664 -2.188 1 98.38 44 VAL B N 1
ATOM 1163 C CA . VAL B 1 44 ? -8.312 -14.594 -3.008 1 98.38 44 VAL B CA 1
ATOM 1164 C C . VAL B 1 44 ? -8.117 -15.906 -2.26 1 98.38 44 VAL B C 1
ATOM 1166 O O . VAL B 1 44 ? -8.203 -16.984 -2.854 1 98.38 44 VAL B O 1
ATOM 1169 N N . ILE B 1 45 ? -7.879 -15.805 -1.009 1 97.94 45 ILE B N 1
ATOM 1170 C CA . ILE B 1 45 ? -7.703 -17 -0.19 1 97.94 45 ILE B CA 1
ATOM 1171 C C . ILE B 1 45 ? -9 -17.812 -0.182 1 97.94 45 ILE B C 1
ATOM 1173 O O . ILE B 1 45 ? -8.969 -19.031 -0.339 1 97.94 45 ILE B O 1
ATOM 1177 N N . VAL B 1 46 ? -10.141 -17.141 -0.068 1 98.19 46 VAL B N 1
ATOM 1178 C CA . VAL B 1 46 ? -11.445 -17.812 -0.093 1 98.19 46 VAL B CA 1
ATOM 1179 C C . VAL B 1 46 ? -11.688 -18.406 -1.475 1 98.19 46 VAL B C 1
ATOM 1181 O O . VAL B 1 46 ? -12.18 -19.531 -1.59 1 98.19 46 VAL B O 1
ATOM 1184 N N . ALA B 1 47 ? -11.297 -17.656 -2.498 1 97.75 47 ALA B N 1
ATOM 1185 C CA . ALA B 1 47 ? -11.516 -18.094 -3.875 1 97.75 47 ALA B CA 1
ATOM 1186 C C . ALA B 1 47 ? -10.586 -19.25 -4.242 1 97.75 47 ALA B C 1
ATOM 1188 O O . ALA B 1 47 ? -10.914 -20.062 -5.098 1 97.75 47 ALA B O 1
ATOM 1189 N N . GLY B 1 48 ? -9.422 -19.312 -3.703 1 96.94 48 GLY B N 1
ATOM 1190 C CA . GLY B 1 48 ? -8.406 -20.297 -4.047 1 96.94 48 GLY B CA 1
ATOM 1191 C C . GLY B 1 48 ? -7.758 -20.047 -5.391 1 96.94 48 GLY B C 1
ATOM 1192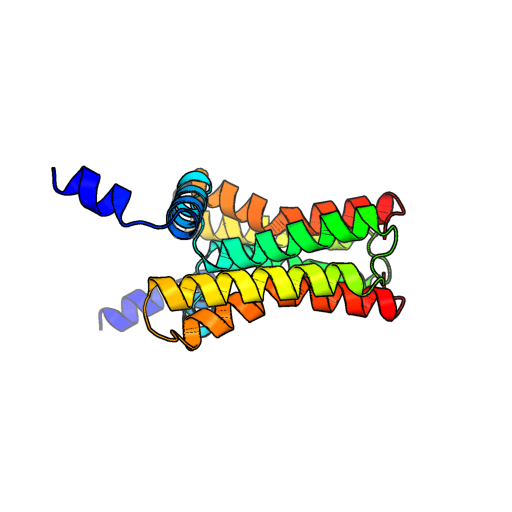 O O . GLY B 1 48 ? -7.172 -20.953 -5.988 1 96.94 48 GLY B O 1
ATOM 1193 N N . ASP B 1 49 ? -7.988 -18.797 -5.828 1 97 49 ASP B N 1
ATOM 1194 C CA . ASP B 1 49 ? -7.531 -18.422 -7.168 1 97 49 ASP B CA 1
ATOM 1195 C C . ASP B 1 49 ? -7.328 -16.922 -7.285 1 97 49 ASP B C 1
ATOM 1197 O O . ASP B 1 49 ? -8.289 -16.156 -7.262 1 97 49 ASP B O 1
ATOM 1201 N N . ALA B 1 50 ? -6.102 -16.5 -7.43 1 97.44 50 ALA B N 1
ATOM 1202 C CA . ALA B 1 50 ? -5.785 -15.086 -7.551 1 97.44 50 ALA B CA 1
ATOM 1203 C C . ALA B 1 50 ? -6.297 -14.516 -8.875 1 97.44 50 ALA B C 1
ATOM 1205 O O . ALA B 1 50 ? -6.379 -13.297 -9.047 1 97.44 50 ALA B O 1
ATOM 1206 N N . GLY B 1 51 ? -6.645 -15.453 -9.766 1 97.44 51 GLY B N 1
ATOM 1207 C CA . GLY B 1 51 ? -7.172 -15.023 -11.055 1 97.44 51 GLY B CA 1
ATOM 1208 C C . GLY B 1 51 ? -8.68 -14.906 -11.07 1 97.44 51 GLY B C 1
ATOM 1209 O O . GLY B 1 51 ? -9.266 -14.508 -12.078 1 97.44 51 GLY B O 1
ATOM 1210 N N . ALA B 1 52 ? -9.234 -15.258 -9.969 1 98.44 52 ALA B N 1
ATOM 1211 C CA . ALA B 1 52 ? -10.68 -15.086 -9.891 1 98.44 52 ALA B CA 1
ATOM 1212 C C . ALA B 1 52 ? -11.062 -13.609 -9.922 1 98.44 52 ALA B C 1
ATOM 1214 O O . ALA B 1 52 ? -10.43 -12.789 -9.25 1 98.44 52 ALA B O 1
ATOM 1215 N N . LEU B 1 53 ? -12.062 -13.258 -10.625 1 98.75 53 LEU B N 1
ATOM 1216 C CA . LEU B 1 53 ? -12.469 -11.867 -10.836 1 98.75 53 LEU B CA 1
ATOM 1217 C C . LEU B 1 53 ? -13.172 -11.312 -9.609 1 98.75 53 LEU B C 1
ATOM 1219 O O . LEU B 1 53 ? -13.039 -10.125 -9.289 1 98.75 53 LEU B O 1
ATOM 1223 N N . TRP B 1 54 ? -13.867 -12.18 -8.906 1 98.81 54 TRP B N 1
ATOM 1224 C CA . TRP B 1 54 ? -14.797 -11.648 -7.914 1 98.81 54 TRP B CA 1
ATOM 1225 C C . TRP B 1 54 ? -14.047 -11.023 -6.75 1 98.81 54 TRP B C 1
ATOM 1227 O O . TRP B 1 54 ? -14.523 -10.062 -6.137 1 98.81 54 TRP B O 1
ATOM 1237 N N . PRO B 1 55 ? -12.867 -11.484 -6.305 1 98.88 55 PRO B N 1
ATOM 1238 C CA . PRO B 1 55 ? -12.117 -10.75 -5.277 1 98.88 55 PRO B CA 1
ATOM 1239 C C . PRO B 1 55 ? -11.859 -9.297 -5.66 1 98.88 55 PRO B C 1
ATOM 1241 O O . PRO B 1 55 ? -11.984 -8.398 -4.82 1 98.88 55 PRO B O 1
ATOM 1244 N N . LEU B 1 56 ? -11.539 -9.086 -6.898 1 98.94 56 LEU B N 1
ATOM 1245 C CA . LEU B 1 56 ? -11.312 -7.723 -7.371 1 98.94 56 LEU B CA 1
ATOM 1246 C C . LEU B 1 56 ? -12.609 -6.914 -7.34 1 98.94 56 LEU B C 1
ATOM 1248 O O . LEU B 1 56 ? -12.602 -5.734 -6.988 1 98.94 56 LEU B O 1
ATOM 1252 N N . LEU B 1 57 ? -13.703 -7.508 -7.691 1 98.94 57 LEU B N 1
ATOM 1253 C CA . LEU B 1 57 ? -14.992 -6.836 -7.672 1 98.94 57 LEU B CA 1
ATOM 1254 C C . LEU B 1 57 ? -15.375 -6.426 -6.25 1 98.94 57 LEU B C 1
ATOM 1256 O O . LEU B 1 57 ? -15.977 -5.371 -6.047 1 98.94 57 LEU B O 1
ATOM 1260 N N . ILE B 1 58 ? -15.016 -7.258 -5.312 1 98.94 58 ILE B N 1
ATOM 1261 C CA . ILE B 1 58 ? -15.297 -6.938 -3.916 1 98.94 58 ILE B CA 1
ATOM 1262 C C . ILE B 1 58 ? -14.492 -5.707 -3.498 1 98.94 58 ILE B C 1
ATOM 1264 O O . ILE B 1 58 ? -15.016 -4.816 -2.826 1 98.94 58 ILE B O 1
ATOM 1268 N N . VAL B 1 59 ? -13.234 -5.57 -3.873 1 98.94 59 VAL B N 1
ATOM 1269 C CA . VAL B 1 59 ? -12.414 -4.406 -3.547 1 98.94 59 VAL B CA 1
ATOM 1270 C C . VAL B 1 59 ? -12.992 -3.164 -4.223 1 98.94 59 VAL B C 1
ATOM 1272 O O . VAL B 1 59 ? -13.055 -2.09 -3.617 1 98.94 59 VAL B O 1
ATOM 1275 N N . ILE B 1 60 ? -13.406 -3.279 -5.484 1 98.94 60 ILE B N 1
ATOM 1276 C CA . ILE B 1 60 ? -14.008 -2.17 -6.223 1 98.94 60 ILE B CA 1
ATOM 1277 C C . ILE B 1 60 ? -15.273 -1.701 -5.516 1 98.94 60 ILE B C 1
ATOM 1279 O O . ILE B 1 60 ? -15.461 -0.502 -5.297 1 98.94 60 ILE B O 1
ATOM 1283 N N . ALA B 1 61 ? -16.094 -2.615 -5.145 1 98.94 61 ALA B N 1
ATOM 1284 C CA . ALA B 1 61 ? -17.328 -2.277 -4.445 1 98.94 61 ALA B CA 1
ATOM 1285 C C . ALA B 1 61 ? -17.031 -1.586 -3.117 1 98.94 61 ALA B C 1
ATOM 1287 O O . ALA B 1 61 ? -17.656 -0.573 -2.789 1 98.94 61 ALA B O 1
ATOM 1288 N N . ALA B 1 62 ? -16.109 -2.174 -2.326 1 98.81 62 ALA B N 1
ATOM 1289 C CA . ALA B 1 62 ? -15.742 -1.581 -1.044 1 98.81 62 ALA B CA 1
ATOM 1290 C C . ALA B 1 62 ? -15.25 -0.147 -1.222 1 98.81 62 ALA B C 1
ATOM 1292 O O . ALA B 1 62 ? -15.633 0.744 -0.458 1 98.81 62 ALA B O 1
ATOM 1293 N N . GLU B 1 63 ? -14.398 0.091 -2.201 1 98.69 63 GLU B N 1
ATOM 1294 C CA . GLU B 1 63 ? -13.875 1.43 -2.463 1 98.69 63 GLU B CA 1
ATOM 1295 C C . GLU B 1 63 ? -14.984 2.375 -2.916 1 98.69 63 GLU B C 1
ATOM 1297 O O . GLU B 1 63 ? -15 3.547 -2.535 1 98.69 63 GLU B O 1
ATOM 1302 N N . CYS B 1 64 ? -15.898 1.927 -3.781 1 98.19 64 CYS B N 1
ATOM 1303 C CA . CYS B 1 64 ? -17.031 2.742 -4.215 1 98.19 64 CYS B CA 1
ATOM 1304 C C . CYS B 1 64 ? -17.906 3.131 -3.031 1 98.19 64 CYS B C 1
ATOM 1306 O O . CYS B 1 64 ? -18.297 4.289 -2.9 1 98.19 64 CYS B O 1
ATOM 1308 N N . ILE B 1 65 ? -18.219 2.17 -2.189 1 98 65 ILE B N 1
ATOM 1309 C CA . ILE B 1 65 ? -19.016 2.432 -0.999 1 98 65 ILE B CA 1
ATOM 1310 C C . ILE B 1 65 ? -18.312 3.461 -0.119 1 98 65 ILE B C 1
ATOM 1312 O O . ILE B 1 65 ? -18.938 4.418 0.348 1 98 65 ILE B O 1
ATOM 1316 N N . ASN B 1 66 ? -17 3.273 0.099 1 97.44 66 ASN B N 1
ATOM 1317 C CA . ASN B 1 66 ? -16.234 4.227 0.878 1 97.44 66 ASN B CA 1
ATOM 1318 C C . ASN B 1 66 ? -16.328 5.637 0.304 1 97.44 66 ASN B C 1
ATOM 1320 O O . ASN B 1 66 ? -16.531 6.602 1.047 1 97.44 66 ASN B O 1
ATOM 1324 N N . GLU B 1 67 ? -16.172 5.762 -1.009 1 97.44 67 GLU B N 1
ATOM 1325 C CA . GLU B 1 67 ? -16.219 7.059 -1.674 1 97.44 67 GLU B CA 1
ATOM 1326 C C . GLU B 1 67 ? -17.625 7.66 -1.586 1 97.44 67 GLU B C 1
ATOM 1328 O O . GLU B 1 67 ? -17.781 8.875 -1.47 1 97.44 67 GLU B O 1
ATOM 1333 N N . ILE B 1 68 ? -18.625 6.879 -1.699 1 96.75 68 ILE B N 1
ATOM 1334 C CA . ILE B 1 68 ? -20 7.336 -1.569 1 96.75 68 ILE B CA 1
ATOM 1335 C C . ILE B 1 68 ? -20.234 7.875 -0.159 1 96.75 68 ILE B C 1
ATOM 1337 O O . ILE B 1 68 ? -20.797 8.961 0.015 1 96.75 68 ILE B O 1
ATOM 1341 N N . LEU B 1 69 ? -19.797 7.117 0.831 1 95.81 69 LEU B N 1
ATOM 1342 C CA . LEU B 1 69 ? -19.938 7.551 2.217 1 95.81 69 LEU B CA 1
ATOM 1343 C C . LEU B 1 69 ? -19.156 8.836 2.463 1 95.81 69 LEU B C 1
ATOM 1345 O O . LEU B 1 69 ? -19.641 9.727 3.172 1 95.81 69 LEU B O 1
ATOM 1349 N N . ASP B 1 70 ? -17.953 8.906 1.864 1 94.69 70 ASP B N 1
ATOM 1350 C CA . ASP B 1 70 ? -17.188 10.133 1.975 1 94.69 70 ASP B CA 1
ATOM 1351 C C . ASP B 1 70 ? -17.922 11.312 1.348 1 94.69 70 ASP B C 1
ATOM 1353 O O . ASP B 1 70 ? -17.922 12.422 1.891 1 94.69 70 ASP B O 1
ATOM 1357 N N . ARG B 1 71 ? -18.516 11.133 0.215 1 94.06 71 ARG B N 1
ATOM 1358 C CA . ARG B 1 71 ? -19.281 12.172 -0.468 1 94.06 71 ARG B CA 1
ATOM 1359 C C . ARG B 1 71 ? -20.469 12.633 0.383 1 94.06 71 ARG B C 1
ATOM 1361 O O . ARG B 1 71 ? -20.734 13.836 0.489 1 94.06 71 ARG B O 1
ATOM 1368 N N . LEU B 1 72 ? -21.125 11.734 0.994 1 93.44 72 LEU B N 1
ATOM 1369 C CA . LEU B 1 72 ? -22.297 12.055 1.822 1 93.44 72 LEU B CA 1
ATOM 1370 C C . LEU B 1 72 ? -21.875 12.82 3.07 1 93.44 72 LEU B C 1
ATOM 1372 O O . LEU B 1 72 ? -22.562 13.758 3.488 1 93.44 72 LEU B O 1
ATOM 1376 N N . ARG B 1 73 ? -20.797 12.438 3.555 1 90.62 73 ARG B N 1
ATOM 1377 C CA . ARG B 1 73 ? -20.297 13.07 4.77 1 90.62 73 ARG B CA 1
ATOM 1378 C C . ARG B 1 73 ? -19.797 14.484 4.488 1 90.62 73 ARG B C 1
ATOM 1380 O O . ARG B 1 73 ? -20.047 15.406 5.273 1 90.62 73 ARG B O 1
ATOM 1387 N N . ASN B 1 74 ? -19.109 14.656 3.379 1 90.56 74 ASN B N 1
ATOM 1388 C CA . ASN B 1 74 ? -18.438 15.922 3.098 1 90.56 74 ASN B CA 1
ATOM 1389 C C . ASN B 1 74 ? -19.344 16.875 2.312 1 90.56 74 ASN B C 1
ATOM 1391 O O . ASN B 1 74 ? -19.078 18.078 2.262 1 90.56 74 ASN B O 1
ATOM 1395 N N . GLY B 1 75 ? -20.344 16.297 1.67 1 90.06 75 GLY B N 1
ATOM 1396 C CA . GLY B 1 75 ? -21.234 17.125 0.889 1 90.06 75 GLY B CA 1
ATOM 1397 C C . GLY B 1 75 ? -20.672 17.5 -0.467 1 90.06 75 GLY B C 1
ATOM 1398 O O . GLY B 1 75 ? -21.266 18.328 -1.179 1 90.06 75 GLY B O 1
ATOM 1399 N N . SER B 1 76 ? -19.516 17.156 -0.863 1 89 76 SER B N 1
ATOM 1400 C CA . SER B 1 76 ? -18.875 17.453 -2.139 1 89 76 SER B CA 1
ATOM 1401 C C . SER B 1 76 ? -17.938 16.344 -2.559 1 89 76 SER B C 1
ATOM 1403 O O . SER B 1 76 ? -17.562 15.492 -1.742 1 89 76 SER B O 1
ATOM 1405 N N . TRP B 1 77 ? -17.828 16.406 -4.016 1 82 77 TRP B N 1
ATOM 1406 C CA . TRP B 1 77 ? -16.844 15.484 -4.543 1 82 77 TRP B CA 1
ATOM 1407 C C . TRP B 1 77 ? -15.438 16.062 -4.438 1 82 77 TRP B C 1
ATOM 1409 O O . TRP B 1 77 ? -15.188 17.188 -4.91 1 82 77 TRP B O 1
ATOM 1419 N N . MET B 1 78 ? -14.625 15.68 -3.514 1 86.94 78 MET B N 1
ATOM 1420 C CA . MET B 1 78 ? -13.195 15.961 -3.549 1 86.94 78 MET B CA 1
ATOM 1421 C C . MET B 1 78 ? -12.492 15.086 -4.578 1 86.94 78 MET B C 1
ATOM 1423 O O . MET B 1 78 ? -11.82 14.117 -4.223 1 86.94 78 MET B O 1
ATOM 1427 N N . ILE B 1 79 ? -12.508 15.539 -5.789 1 94.25 79 ILE B N 1
ATOM 1428 C CA . ILE B 1 79 ? -12.172 14.688 -6.918 1 94.25 79 ILE B CA 1
ATOM 1429 C C . ILE B 1 79 ? -10.75 14.141 -6.75 1 94.25 79 ILE B C 1
ATOM 1431 O O . ILE B 1 79 ? -10.508 12.953 -6.953 1 94.25 79 ILE B O 1
ATOM 1435 N N . ALA B 1 80 ? -9.844 15.008 -6.441 1 93.12 80 ALA B N 1
ATOM 1436 C CA . ALA B 1 80 ? -8.461 14.57 -6.281 1 93.12 80 ALA B CA 1
ATOM 1437 C C . ALA B 1 80 ? -8.344 13.508 -5.195 1 93.12 80 ALA B C 1
ATOM 1439 O O . ALA B 1 80 ? -7.621 12.516 -5.363 1 93.12 80 ALA B O 1
ATOM 1440 N N . ASP B 1 81 ? -8.992 13.727 -4.086 1 94.06 81 ASP B N 1
ATOM 1441 C CA . ASP B 1 81 ? -8.992 12.766 -2.992 1 94.06 81 ASP B CA 1
ATOM 1442 C C . ASP B 1 81 ? -9.633 11.445 -3.424 1 94.06 81 ASP B C 1
ATOM 1444 O O . ASP B 1 81 ? -9.109 10.367 -3.133 1 94.06 81 ASP B O 1
ATOM 1448 N N . THR B 1 82 ? -10.758 11.516 -4.109 1 96.81 82 THR B N 1
ATOM 1449 C CA . THR B 1 82 ? -11.469 10.344 -4.605 1 96.81 82 THR B CA 1
ATOM 1450 C C . THR B 1 82 ? -10.578 9.531 -5.547 1 96.81 82 THR B C 1
ATOM 1452 O O . THR B 1 82 ? -10.492 8.305 -5.422 1 96.81 82 THR B O 1
ATOM 1455 N N . LEU B 1 83 ? -9.883 10.211 -6.402 1 97.38 83 LEU B N 1
ATOM 1456 C CA . LEU B 1 83 ? -9.023 9.531 -7.359 1 97.38 83 LEU B CA 1
ATOM 1457 C C . LEU B 1 83 ? -7.84 8.875 -6.66 1 97.38 83 LEU B C 1
ATOM 1459 O O . LEU B 1 83 ? -7.43 7.77 -7.023 1 97.38 83 LEU B O 1
ATOM 1463 N N . GLN B 1 84 ? -7.309 9.539 -5.723 1 97.5 84 GLN B N 1
ATOM 1464 C CA . GLN B 1 84 ? -6.195 8.969 -4.965 1 97.5 84 GLN B CA 1
ATOM 1465 C C . GLN B 1 84 ? -6.633 7.73 -4.188 1 97.5 84 GLN B C 1
ATOM 1467 O O . GLN B 1 84 ? -5.91 6.734 -4.141 1 97.5 84 GLN B O 1
ATOM 1472 N N . ASP B 1 85 ? -7.848 7.777 -3.586 1 98.19 85 ASP B N 1
ATOM 1473 C CA . ASP B 1 85 ? -8.383 6.637 -2.852 1 98.19 85 ASP B CA 1
ATOM 1474 C C . ASP B 1 85 ? -8.602 5.441 -3.777 1 98.19 85 ASP B C 1
ATOM 1476 O O . ASP B 1 85 ? -8.25 4.312 -3.438 1 98.19 85 ASP B O 1
ATOM 1480 N N . ILE B 1 86 ? -9.125 5.73 -4.93 1 98.56 86 ILE B N 1
ATOM 1481 C CA . ILE B 1 86 ? -9.422 4.68 -5.898 1 98.56 86 ILE B CA 1
ATOM 1482 C C . ILE B 1 86 ? -8.117 4.066 -6.402 1 98.56 86 ILE B C 1
ATOM 1484 O O . ILE B 1 86 ? -7.934 2.848 -6.348 1 98.56 86 ILE B O 1
ATOM 1488 N N . ALA B 1 87 ? -7.199 4.879 -6.852 1 98.5 87 ALA B N 1
ATOM 1489 C CA . ALA B 1 87 ? -5.926 4.402 -7.375 1 98.5 87 ALA B CA 1
ATOM 1490 C C . ALA B 1 87 ? -5.152 3.627 -6.312 1 98.5 87 ALA B C 1
ATOM 1492 O O . ALA B 1 87 ? -4.668 2.521 -6.566 1 98.5 87 ALA B O 1
ATOM 1493 N N . GLY B 1 88 ? -5.094 4.188 -5.113 1 98.69 88 GLY B N 1
ATOM 1494 C CA . GLY B 1 88 ? -4.375 3.551 -4.02 1 98.69 88 GLY B CA 1
ATOM 1495 C C . GLY B 1 88 ? -4.945 2.199 -3.635 1 98.69 88 GLY B C 1
ATOM 1496 O O . GLY B 1 88 ? -4.199 1.259 -3.361 1 98.69 88 GLY B O 1
ATOM 1497 N N . THR B 1 89 ? -6.223 2.102 -3.656 1 98.88 89 THR B N 1
ATOM 1498 C CA . THR B 1 89 ? -6.926 0.898 -3.227 1 98.88 89 THR B CA 1
ATOM 1499 C C . THR B 1 89 ? -6.805 -0.203 -4.277 1 98.88 89 THR B C 1
ATOM 1501 O O . THR B 1 89 ? -6.676 -1.381 -3.936 1 98.88 89 THR B O 1
ATOM 1504 N N . LEU B 1 90 ? -6.758 0.199 -5.543 1 98.94 90 LEU B N 1
ATOM 1505 C CA . LEU B 1 90 ? -7.02 -0.809 -6.562 1 98.94 90 LEU B CA 1
ATOM 1506 C C . LEU B 1 90 ? -5.738 -1.173 -7.305 1 98.94 90 LEU B C 1
ATOM 1508 O O . LEU B 1 90 ? -5.668 -2.215 -7.965 1 98.94 90 LEU B O 1
ATOM 1512 N N . ILE B 1 91 ? -4.703 -0.343 -7.242 1 98.88 91 ILE B N 1
ATOM 1513 C CA . ILE B 1 91 ? -3.561 -0.516 -8.125 1 98.88 91 ILE B CA 1
ATOM 1514 C C . ILE B 1 91 ? -2.961 -1.906 -7.934 1 98.88 91 ILE B C 1
ATOM 1516 O O . ILE B 1 91 ? -2.811 -2.664 -8.891 1 98.88 91 ILE B O 1
ATOM 1520 N N . TRP B 1 92 ? -2.723 -2.299 -6.789 1 98.88 92 TRP B N 1
ATOM 1521 C CA . TRP B 1 92 ? -1.995 -3.547 -6.586 1 98.88 92 TRP B CA 1
ATOM 1522 C C . TRP B 1 92 ? -2.916 -4.75 -6.754 1 98.88 92 TRP B C 1
ATOM 1524 O O . TRP B 1 92 ? -2.549 -5.734 -7.398 1 98.88 92 TRP B O 1
ATOM 1534 N N . PRO B 1 93 ? -4.148 -4.734 -6.238 1 98.94 93 PRO B N 1
ATOM 1535 C CA . PRO B 1 93 ? -5.082 -5.812 -6.574 1 98.94 93 PRO B CA 1
ATOM 1536 C C . PRO B 1 93 ? -5.23 -6.02 -8.078 1 98.94 93 PRO B C 1
ATOM 1538 O O . PRO B 1 93 ? -5.273 -7.16 -8.547 1 98.94 93 PRO B O 1
ATOM 1541 N N . CYS B 1 94 ? -5.258 -4.957 -8.82 1 98.94 94 CYS B N 1
ATOM 1542 C CA . CYS B 1 94 ? -5.395 -5.066 -10.273 1 98.94 94 CYS B CA 1
ATOM 1543 C C . CYS B 1 94 ? -4.148 -5.68 -10.898 1 98.94 94 CYS B C 1
ATOM 1545 O O . CYS B 1 94 ? -4.242 -6.57 -11.742 1 98.94 94 CYS B O 1
ATOM 1547 N N . VAL B 1 95 ? -3.035 -5.195 -10.516 1 98.81 95 VAL B N 1
ATOM 1548 C CA . VAL B 1 95 ? -1.778 -5.684 -11.07 1 98.81 95 VAL B CA 1
ATOM 1549 C C . VAL B 1 95 ? -1.625 -7.176 -10.766 1 98.81 95 VAL B C 1
ATOM 1551 O O . VAL B 1 95 ? -1.31 -7.965 -11.656 1 98.81 95 VAL B O 1
ATOM 1554 N N . LEU B 1 96 ? -1.918 -7.543 -9.57 1 98.56 96 LEU B N 1
ATOM 1555 C CA . LEU B 1 96 ? -1.738 -8.93 -9.164 1 98.56 96 LEU B CA 1
ATOM 1556 C C . LEU B 1 96 ? -2.771 -9.836 -9.828 1 98.56 96 LEU B C 1
ATOM 1558 O O . LEU B 1 96 ? -2.449 -10.945 -10.258 1 98.56 96 LEU B O 1
ATOM 1562 N N . PHE B 1 97 ? -3.947 -9.359 -9.891 1 98.75 97 PHE B N 1
ATOM 1563 C CA . PHE B 1 97 ? -4.973 -10.078 -10.633 1 98.75 97 PHE B CA 1
ATOM 1564 C C . PHE B 1 97 ? -4.535 -10.305 -12.078 1 98.75 97 PHE B C 1
ATOM 1566 O O . PHE B 1 97 ? -4.629 -11.414 -12.594 1 98.75 97 PHE B O 1
ATOM 1573 N N . GLY B 1 98 ? -4.086 -9.242 -12.664 1 98.38 98 GLY B N 1
ATOM 1574 C CA . GLY B 1 98 ? -3.621 -9.352 -14.039 1 98.38 98 GLY B CA 1
ATOM 1575 C C . GLY B 1 98 ? -2.473 -10.328 -14.203 1 98.38 98 GLY B C 1
ATOM 1576 O O . GLY B 1 98 ? -2.443 -11.102 -15.164 1 98.38 98 GLY B O 1
ATOM 1577 N N . MET B 1 99 ? -1.559 -10.211 -13.32 1 97.44 99 MET B N 1
ATOM 1578 C CA . MET B 1 99 ? -0.418 -11.125 -13.375 1 97.44 99 MET B CA 1
ATOM 1579 C C . MET B 1 99 ? -0.866 -12.57 -13.188 1 97.44 99 MET B C 1
ATOM 1581 O O . MET B 1 99 ? -0.348 -13.469 -13.852 1 97.44 99 MET B O 1
ATOM 1585 N N . ALA B 1 100 ? -1.802 -12.742 -12.359 1 96.56 100 ALA B N 1
ATOM 1586 C CA . ALA B 1 100 ? -2.338 -14.086 -12.164 1 96.56 100 ALA B CA 1
ATOM 1587 C C . ALA B 1 100 ? -3.029 -14.586 -13.43 1 96.56 100 ALA B C 1
ATOM 1589 O O . ALA B 1 100 ? -2.787 -15.711 -13.875 1 96.56 100 ALA B O 1
ATOM 1590 N N . ARG B 1 101 ? -3.799 -13.727 -13.992 1 96.5 101 ARG B N 1
ATOM 1591 C CA . ARG B 1 101 ? -4.516 -14.086 -15.211 1 96.5 101 ARG B CA 1
ATOM 1592 C C . ARG B 1 101 ? -3.551 -14.32 -16.375 1 96.5 101 ARG B C 1
ATOM 1594 O O . ARG B 1 101 ? -3.824 -15.125 -17.266 1 96.5 101 ARG B O 1
ATOM 1601 N N . GLY B 1 102 ? -2.48 -13.633 -16.297 1 94.88 102 GLY B N 1
ATOM 1602 C CA . GLY B 1 102 ? -1.478 -13.766 -17.344 1 94.88 102 GLY B CA 1
ATOM 1603 C C . GLY B 1 102 ? -0.527 -14.922 -17.125 1 94.88 102 GLY B C 1
ATOM 1604 O O . GLY B 1 102 ? 0.344 -15.188 -17.953 1 94.88 102 GLY B O 1
ATOM 1605 N N . GLY B 1 103 ? -0.56 -15.562 -16.031 1 91.44 103 GLY B N 1
ATOM 1606 C CA . GLY B 1 103 ? 0.265 -16.734 -15.758 1 91.44 103 GLY B CA 1
ATOM 1607 C C . GLY B 1 103 ? 1.607 -16.391 -15.148 1 91.44 103 GLY B C 1
ATOM 1608 O O . GLY B 1 103 ? 2.533 -17.203 -15.164 1 91.44 103 GLY B O 1
ATOM 1609 N N . LEU B 1 104 ? 1.723 -15.18 -14.641 1 90 104 LEU B N 1
ATOM 1610 C CA . LEU B 1 104 ? 2.992 -14.742 -14.07 1 90 104 LEU B CA 1
ATOM 1611 C C . LEU B 1 104 ? 3.043 -15.031 -12.578 1 90 104 LEU B C 1
ATOM 1613 O O . LEU B 1 104 ? 4.109 -14.977 -11.961 1 90 104 LEU B O 1
ATOM 1617 N N . LEU B 1 105 ? 1.885 -15.336 -12.102 1 87.38 105 LEU B N 1
ATOM 1618 C CA . LEU B 1 105 ? 1.757 -15.711 -10.695 1 87.38 105 LEU B CA 1
ATOM 1619 C C . LEU B 1 105 ? 1.141 -17.094 -10.555 1 87.38 105 LEU B C 1
ATOM 1621 O O . LEU B 1 105 ? 0.411 -17.547 -11.438 1 87.38 105 LEU B O 1
#

Foldseek 3Di:
DVVVVVVVLDDPLRVVVVVCCVVVVHDLLVVLLVVLVVQLVVVCVVVVALLDCVSLVVLVVVLVVSQVVVCVSVVDRPPVVSVSSNCSNRVVSVVSNVCRVVVVD/DVVVVVVVLQDPLRVVVVVCCVVVVHDLLVVLLVVLVVQLVVVCVVVVALLDCVSLVVLVVVLVVSQVVVCVSVVDRPPVVSVSSNCSNRVVSVVSNVCRVVVVD

Organism: NCBI:txid2759526

Solvent-accessible surface area (backbone atoms only — not comparable to full-atom values): 11021 Å² total; per-residue (Å²): 112,67,65,60,47,53,59,64,68,46,49,68,68,54,49,49,53,50,47,49,30,62,76,68,69,40,56,69,58,32,46,29,35,50,50,20,42,50,52,24,50,56,36,22,62,74,64,68,32,54,54,47,61,60,29,55,51,51,38,51,50,53,51,50,51,51,49,49,52,48,29,67,73,67,71,48,83,54,60,69,60,51,50,48,44,49,50,39,23,40,49,59,48,49,51,50,29,48,34,26,65,68,63,63,76,111,68,66,61,48,54,60,64,70,45,47,66,70,54,50,49,52,50,48,49,29,61,74,69,70,40,56,68,60,32,46,29,33,50,48,20,43,51,51,23,50,56,36,22,63,73,64,69,31,54,52,49,62,62,30,55,50,51,38,51,49,53,51,51,51,51,50,50,52,48,28,67,72,68,70,46,85,55,60,70,60,52,50,48,43,49,49,38,23,40,49,60,48,49,52,50,28,48,33,26,66,68,62,64,75